Pro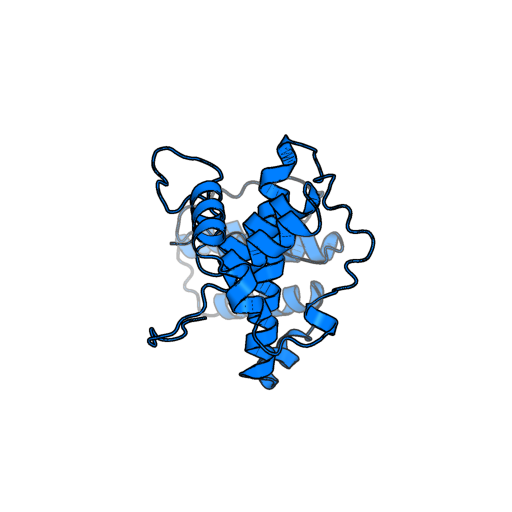tein AF-A0A962MIV2-F1 (afdb_monomer_lite)

pLDDT: mean 84.87, std 13.78, range [33.22, 98.44]

Structure (mmCIF, N/CA/C/O backbone):
data_AF-A0A962MIV2-F1
#
_entry.id   AF-A0A962MIV2-F1
#
loop_
_atom_site.group_PDB
_atom_site.id
_atom_site.type_symbol
_atom_site.label_atom_id
_atom_site.label_alt_id
_atom_site.label_comp_id
_atom_site.label_asym_id
_atom_site.label_entity_id
_atom_site.label_seq_id
_atom_site.pdbx_PDB_ins_code
_atom_site.Cartn_x
_atom_site.Cartn_y
_atom_site.Cartn_z
_atom_site.occupancy
_atom_site.B_iso_or_equiv
_atom_site.auth_seq_id
_atom_site.auth_comp_id
_atom_site.auth_asym_id
_atom_site.auth_atom_id
_atom_site.pdbx_PDB_model_num
ATOM 1 N N . ALA A 1 1 ? 15.258 -11.565 -0.868 1.00 34.31 1 ALA A N 1
ATOM 2 C CA . ALA A 1 1 ? 15.897 -10.399 -1.520 1.00 34.31 1 ALA A CA 1
ATOM 3 C C . ALA A 1 1 ? 17.161 -9.875 -0.799 1.00 34.31 1 ALA A C 1
ATOM 5 O O . ALA A 1 1 ? 17.414 -8.679 -0.788 1.00 34.31 1 ALA A O 1
ATOM 6 N N . HIS A 1 2 ? 18.020 -10.752 -0.266 1.00 33.22 2 HIS A N 1
ATOM 7 C CA . HIS A 1 2 ? 19.421 -10.425 0.029 1.00 33.22 2 HIS A CA 1
ATOM 8 C C . HIS A 1 2 ? 20.257 -11.569 -0.531 1.00 33.22 2 HIS A C 1
ATOM 10 O O . HIS A 1 2 ? 20.406 -12.602 0.108 1.00 33.22 2 HIS A O 1
ATOM 16 N N . ILE A 1 3 ? 20.707 -11.419 -1.776 1.00 37.34 3 ILE A N 1
ATOM 17 C CA . ILE A 1 3 ? 21.687 -12.334 -2.356 1.00 37.34 3 ILE A CA 1
ATOM 18 C C . ILE A 1 3 ? 23.055 -11.715 -2.096 1.00 37.34 3 ILE A C 1
ATOM 20 O O . ILE A 1 3 ? 23.334 -10.581 -2.499 1.00 37.34 3 ILE A O 1
ATOM 24 N N . GLU A 1 4 ? 23.836 -12.467 -1.331 1.00 39.81 4 GLU A N 1
ATOM 25 C CA . GLU A 1 4 ? 25.188 -12.182 -0.884 1.00 39.81 4 GLU A CA 1
ATOM 26 C C . GLU A 1 4 ? 26.109 -11.785 -2.044 1.00 39.81 4 GLU A C 1
ATOM 28 O O . GLU A 1 4 ? 25.969 -12.214 -3.190 1.00 39.81 4 GLU A O 1
ATOM 33 N N . GLN A 1 5 ? 27.048 -10.902 -1.716 1.00 39.38 5 GLN A N 1
ATOM 34 C CA . GLN A 1 5 ? 27.976 -10.235 -2.621 1.00 39.38 5 GLN A CA 1
ATOM 35 C C . GLN A 1 5 ? 29.038 -11.214 -3.156 1.00 39.38 5 GLN A C 1
ATOM 37 O O . GLN A 1 5 ? 30.184 -11.205 -2.718 1.00 39.38 5 GLN A O 1
ATOM 42 N N . GLY A 1 6 ? 28.659 -12.071 -4.105 1.00 36.03 6 GLY A N 1
ATOM 43 C CA . GLY A 1 6 ? 29.590 -12.908 -4.864 1.00 36.03 6 GLY A CA 1
ATOM 44 C C . GLY A 1 6 ? 30.233 -12.158 -6.037 1.00 36.03 6 GLY A C 1
ATOM 45 O O . GLY A 1 6 ? 29.579 -11.365 -6.720 1.00 36.03 6 GLY A O 1
ATOM 46 N N . ALA A 1 7 ? 31.516 -12.421 -6.297 1.00 36.03 7 ALA A N 1
ATOM 47 C CA . ALA A 1 7 ? 32.217 -11.936 -7.486 1.00 36.03 7 ALA A CA 1
ATOM 48 C C . ALA A 1 7 ? 31.595 -12.544 -8.759 1.00 36.03 7 ALA A C 1
ATOM 50 O O . ALA A 1 7 ? 31.482 -13.763 -8.867 1.00 36.03 7 ALA A O 1
ATOM 51 N N . GLY A 1 8 ? 31.185 -11.692 -9.707 1.00 50.94 8 GLY A N 1
ATOM 52 C CA . GLY A 1 8 ? 30.477 -12.094 -10.936 1.00 50.94 8 GLY A CA 1
ATOM 53 C C . GLY A 1 8 ? 28.997 -11.689 -10.999 1.00 50.94 8 GLY A C 1
ATOM 54 O O . GLY A 1 8 ? 28.223 -12.298 -11.734 1.00 50.94 8 GLY A O 1
ATOM 55 N N . ARG A 1 9 ? 28.568 -10.683 -10.223 1.00 56.88 9 ARG A N 1
ATOM 56 C CA . ARG A 1 9 ? 27.185 -10.186 -10.255 1.00 56.88 9 ARG A CA 1
ATOM 57 C C . ARG A 1 9 ? 26.869 -9.535 -11.605 1.00 56.88 9 ARG A C 1
ATOM 59 O O . ARG A 1 9 ? 27.244 -8.392 -11.843 1.00 56.88 9 ARG A O 1
ATOM 66 N N . VAL A 1 10 ? 26.102 -10.234 -12.437 1.00 60.88 10 VAL A N 1
ATOM 67 C CA . VAL A 1 10 ? 25.498 -9.659 -13.646 1.00 60.88 10 VAL A CA 1
ATOM 68 C C . VAL A 1 10 ? 24.552 -8.527 -13.239 1.00 60.88 10 VAL A C 1
ATOM 70 O O . VAL A 1 10 ? 23.647 -8.714 -12.411 1.00 60.88 10 VAL A O 1
ATOM 73 N N . VAL A 1 11 ? 24.748 -7.345 -13.828 1.00 74.56 11 VAL A N 1
ATOM 74 C CA . VAL A 1 11 ? 23.929 -6.143 -13.600 1.00 74.56 11 VAL A CA 1
ATOM 75 C C . VAL A 1 11 ? 22.605 -6.261 -14.374 1.00 74.56 11 VAL A C 1
ATOM 77 O O . VAL A 1 11 ? 22.312 -5.539 -15.324 1.00 74.56 11 VAL A O 1
ATOM 80 N N . HIS A 1 12 ? 21.785 -7.233 -13.973 1.00 79.31 12 HIS A N 1
ATOM 81 C CA . HIS A 1 12 ? 20.574 -7.642 -14.688 1.00 79.31 12 HIS A CA 1
ATOM 82 C C . HIS A 1 12 ? 19.466 -6.579 -14.683 1.00 79.31 12 HIS A C 1
ATOM 84 O O . HIS A 1 12 ? 18.731 -6.461 -15.661 1.00 79.31 12 HIS A O 1
ATOM 90 N N . SER A 1 13 ? 19.350 -5.775 -13.619 1.00 87.75 13 SER A N 1
ATOM 91 C CA . SER A 1 13 ? 18.356 -4.696 -13.549 1.00 87.75 13 SER A CA 1
ATOM 92 C C . SER A 1 13 ? 18.612 -3.614 -14.602 1.00 87.75 13 SER A C 1
ATOM 94 O O . SER A 1 13 ? 17.678 -3.114 -15.224 1.00 87.75 13 SER A O 1
ATOM 96 N N . GLU A 1 14 ? 19.876 -3.270 -14.849 1.00 88.88 14 GLU A N 1
ATOM 97 C CA . GLU A 1 14 ? 20.241 -2.247 -15.833 1.00 88.88 14 GLU A CA 1
ATOM 98 C C . GLU A 1 14 ? 20.171 -2.808 -17.259 1.00 88.88 14 GLU A C 1
ATOM 100 O O . GLU A 1 14 ? 19.615 -2.153 -18.143 1.00 88.88 14 GLU A O 1
ATOM 105 N N . ALA A 1 15 ? 20.605 -4.058 -17.466 1.00 89.50 15 ALA A N 1
ATOM 106 C CA . ALA A 1 15 ? 20.411 -4.779 -18.725 1.00 89.50 15 ALA A CA 1
ATOM 107 C C . ALA A 1 15 ? 18.925 -4.849 -19.128 1.00 89.50 15 ALA A C 1
ATOM 109 O O . ALA A 1 15 ? 18.562 -4.487 -20.250 1.00 89.50 15 ALA A O 1
ATOM 110 N N . GLY A 1 16 ? 18.047 -5.245 -18.199 1.00 88.56 16 GLY A N 1
ATOM 111 C CA . GLY A 1 16 ? 16.602 -5.321 -18.423 1.00 88.56 16 GLY A CA 1
ATOM 112 C C . GLY A 1 16 ? 15.963 -3.956 -18.700 1.00 88.56 16 GLY A C 1
ATOM 113 O O . GLY A 1 16 ? 15.113 -3.834 -19.582 1.00 88.56 16 GLY A O 1
ATOM 114 N N . ALA A 1 17 ? 16.415 -2.902 -18.017 1.00 91.00 17 ALA A N 1
ATOM 115 C CA . ALA A 1 17 ? 15.946 -1.540 -18.263 1.00 91.00 17 ALA A CA 1
ATOM 116 C C . ALA A 1 17 ? 16.329 -1.035 -19.670 1.00 91.00 17 ALA A C 1
ATOM 118 O O . ALA A 1 17 ? 15.504 -0.438 -20.367 1.00 91.00 17 ALA A O 1
ATOM 119 N N . VAL A 1 18 ? 17.555 -1.319 -20.129 1.00 91.56 18 VAL A N 1
ATOM 120 C CA . VAL A 1 18 ? 17.986 -1.013 -21.505 1.00 91.56 18 VAL A CA 1
ATOM 121 C C . VAL A 1 18 ? 17.181 -1.825 -22.523 1.00 91.56 18 VAL A C 1
ATOM 123 O O . VAL A 1 18 ? 16.752 -1.266 -23.537 1.00 91.56 18 VAL A O 1
ATOM 126 N N . HIS A 1 19 ? 16.931 -3.110 -22.248 1.00 88.81 19 HIS A N 1
ATOM 127 C CA . HIS A 1 19 ? 16.109 -3.969 -23.102 1.00 88.81 19 HIS A CA 1
ATOM 128 C C . HIS A 1 19 ? 14.699 -3.397 -23.299 1.00 88.81 19 HIS A C 1
ATOM 130 O O . HIS A 1 19 ? 14.248 -3.254 -24.436 1.00 88.81 19 HIS A O 1
ATOM 136 N N . ALA A 1 20 ? 14.041 -2.980 -22.214 1.00 88.25 20 ALA A N 1
ATOM 137 C CA . ALA A 1 20 ? 12.693 -2.423 -22.259 1.00 88.25 20 ALA A CA 1
ATOM 138 C C . ALA A 1 20 ? 12.602 -1.161 -23.136 1.00 88.25 20 ALA A C 1
ATOM 140 O O . ALA A 1 20 ? 11.689 -1.031 -23.953 1.00 88.25 20 ALA A O 1
ATOM 141 N N . ILE A 1 21 ? 13.575 -0.250 -23.026 1.00 89.00 21 ILE A N 1
ATOM 142 C CA . ILE A 1 21 ? 13.638 0.966 -23.857 1.00 89.00 21 ILE A CA 1
ATOM 143 C C . ILE A 1 21 ? 13.844 0.629 -25.336 1.00 89.00 21 ILE A C 1
ATOM 145 O O . ILE A 1 21 ? 13.260 1.285 -26.202 1.00 89.00 21 ILE A O 1
ATOM 149 N N . ASN A 1 22 ? 14.682 -0.367 -25.633 1.00 88.19 22 ASN A N 1
ATOM 150 C CA . ASN A 1 22 ? 14.938 -0.801 -27.005 1.00 88.19 22 ASN A CA 1
ATOM 151 C C . ASN A 1 22 ? 13.706 -1.481 -27.628 1.00 88.19 22 ASN A C 1
ATOM 153 O O . ASN A 1 22 ? 13.490 -1.343 -28.829 1.00 88.19 22 ASN A O 1
ATOM 157 N N . TRP A 1 23 ? 12.888 -2.162 -26.820 1.00 83.62 23 TRP A N 1
ATOM 158 C CA . TRP A 1 23 ? 11.622 -2.760 -27.248 1.00 83.62 23 TRP A CA 1
ATOM 159 C C . TRP A 1 23 ? 10.568 -1.706 -27.614 1.00 83.62 23 TRP A C 1
ATOM 161 O O . TRP A 1 23 ? 9.949 -1.785 -28.675 1.00 83.62 23 TRP A O 1
ATOM 171 N N . ASN A 1 24 ? 10.371 -0.688 -26.770 1.00 80.94 24 ASN A N 1
ATOM 172 C CA . ASN A 1 24 ? 9.417 0.386 -27.040 1.00 80.94 24 ASN A CA 1
ATOM 173 C C . ASN A 1 24 ? 9.877 1.696 -26.398 1.00 80.94 24 ASN A C 1
ATOM 175 O O . ASN A 1 24 ? 9.886 1.816 -25.179 1.00 80.94 24 ASN A O 1
ATOM 179 N N . ARG A 1 25 ? 10.190 2.726 -27.192 1.00 73.56 25 ARG A N 1
ATOM 180 C CA . ARG A 1 25 ? 10.688 3.999 -26.637 1.00 73.56 25 ARG A CA 1
ATOM 181 C C . ARG A 1 25 ? 9.741 4.670 -25.635 1.00 73.56 25 ARG A C 1
ATOM 183 O O . ARG A 1 25 ? 10.234 5.320 -24.724 1.00 73.56 25 ARG A O 1
ATOM 190 N N . GLY A 1 26 ? 8.422 4.550 -25.804 1.00 78.56 26 GLY A N 1
ATOM 191 C CA . GLY A 1 26 ? 7.443 5.158 -24.899 1.00 78.56 26 GLY A CA 1
ATOM 192 C C . GLY A 1 26 ? 7.231 4.310 -23.649 1.00 78.56 26 GLY A C 1
ATOM 193 O O . GLY A 1 26 ? 7.662 4.669 -22.559 1.00 78.56 26 GLY A O 1
ATOM 194 N N . ALA A 1 27 ? 6.604 3.145 -23.821 1.00 80.88 27 ALA A N 1
ATOM 195 C CA . ALA A 1 27 ? 6.295 2.234 -22.717 1.00 80.88 27 ALA A CA 1
ATOM 196 C C . ALA A 1 27 ? 7.555 1.720 -21.997 1.00 80.88 27 ALA A C 1
ATOM 198 O O . ALA A 1 27 ? 7.557 1.536 -20.781 1.00 80.88 27 ALA A O 1
ATOM 199 N N . GLY A 1 28 ? 8.647 1.532 -22.738 1.00 86.56 28 GLY A N 1
ATOM 200 C CA . GLY A 1 28 ? 9.916 1.038 -22.223 1.00 86.56 28 GLY A CA 1
ATOM 201 C C . GLY A 1 28 ? 10.602 1.984 -21.248 1.00 86.56 28 GLY A C 1
ATOM 202 O O . GLY A 1 28 ? 11.318 1.507 -20.378 1.00 86.56 28 GLY A O 1
ATOM 203 N N . GLN A 1 29 ? 10.358 3.298 -21.321 1.00 87.19 29 GLN A N 1
ATOM 204 C CA . GLN A 1 29 ? 10.860 4.226 -20.301 1.00 87.19 29 GLN A CA 1
ATOM 205 C C . GLN A 1 29 ? 10.195 3.983 -18.944 1.00 87.19 29 GLN A C 1
ATOM 207 O O . GLN A 1 29 ? 10.883 3.938 -17.927 1.00 87.19 29 GLN A O 1
ATOM 212 N N . PHE A 1 30 ? 8.878 3.764 -18.916 1.00 87.25 30 PHE A N 1
ATOM 213 C CA . PHE A 1 30 ? 8.165 3.441 -17.678 1.00 87.25 30 PHE A CA 1
ATOM 214 C C . PHE A 1 30 ? 8.613 2.095 -17.107 1.00 87.25 30 PHE A C 1
ATOM 216 O O . PHE A 1 30 ? 8.883 1.988 -15.913 1.00 87.25 30 PHE A O 1
ATOM 223 N N . LEU A 1 31 ? 8.775 1.089 -17.969 1.00 88.31 31 LEU A N 1
ATOM 224 C CA . LEU A 1 31 ? 9.326 -0.206 -17.571 1.00 88.31 31 LEU A CA 1
ATOM 225 C C . LEU A 1 31 ? 10.765 -0.082 -17.055 1.00 88.31 31 LEU A C 1
ATOM 227 O O . LEU A 1 31 ? 11.105 -0.720 -16.066 1.00 88.31 31 LEU A O 1
ATOM 231 N N . ALA A 1 32 ? 11.596 0.773 -17.654 1.00 90.94 32 ALA A N 1
ATOM 232 C CA . ALA A 1 32 ? 12.967 0.989 -17.203 1.00 90.94 32 ALA A CA 1
ATOM 233 C C . ALA A 1 32 ? 13.040 1.530 -15.769 1.00 90.94 32 ALA A C 1
ATOM 235 O O . ALA A 1 32 ? 13.891 1.073 -15.013 1.00 90.94 32 ALA A O 1
ATOM 236 N N . TYR A 1 33 ? 12.137 2.431 -15.363 1.00 90.56 33 TYR A N 1
ATOM 237 C CA . TYR A 1 33 ? 12.033 2.863 -13.961 1.00 90.56 33 TYR A CA 1
ATOM 238 C C . TYR A 1 33 ? 11.791 1.693 -13.014 1.00 90.56 33 TYR A C 1
ATOM 240 O O . TYR A 1 33 ? 12.470 1.556 -11.996 1.00 90.56 33 TYR A O 1
ATOM 248 N N . ILE A 1 34 ? 10.815 0.859 -13.363 1.00 90.81 34 ILE A N 1
ATOM 249 C CA . ILE A 1 34 ? 10.350 -0.241 -12.524 1.00 90.81 34 ILE A CA 1
ATOM 250 C C . ILE A 1 34 ? 11.436 -1.323 -12.432 1.00 90.81 34 ILE A C 1
ATOM 252 O O . ILE A 1 34 ? 11.808 -1.740 -11.337 1.00 90.81 34 ILE A O 1
ATOM 256 N N . ILE A 1 35 ? 12.016 -1.705 -13.573 1.00 90.44 35 ILE A N 1
ATOM 257 C CA . ILE A 1 35 ? 13.055 -2.734 -13.670 1.00 90.44 35 ILE A CA 1
ATOM 258 C C . ILE A 1 35 ? 14.370 -2.254 -13.047 1.00 90.44 35 ILE A C 1
ATOM 260 O O . ILE A 1 35 ? 14.983 -2.993 -12.286 1.00 90.44 35 ILE A O 1
ATOM 264 N N . ALA A 1 36 ? 14.829 -1.028 -13.306 1.00 90.12 36 ALA A N 1
ATOM 265 C CA . ALA A 1 36 ? 16.075 -0.545 -12.705 1.00 90.12 36 ALA A CA 1
ATOM 266 C C . ALA A 1 36 ? 15.946 -0.346 -11.185 1.00 90.12 36 ALA A C 1
ATOM 268 O O . ALA A 1 36 ? 16.924 -0.516 -10.454 1.00 90.12 36 ALA A O 1
ATOM 269 N N . GLY A 1 37 ? 14.747 0.011 -10.717 1.00 87.50 37 GLY A N 1
ATOM 270 C CA . GLY A 1 37 ? 14.470 0.296 -9.315 1.00 87.50 37 GLY A CA 1
ATOM 271 C C . GLY A 1 37 ? 14.183 -0.922 -8.438 1.00 87.50 37 GLY A C 1
ATOM 272 O O . GLY A 1 37 ? 14.174 -0.768 -7.221 1.00 87.50 37 GLY A O 1
ATOM 273 N N . HIS A 1 38 ? 13.953 -2.119 -8.993 1.00 84.56 38 HIS A N 1
ATOM 274 C CA . HIS A 1 38 ? 13.391 -3.241 -8.219 1.00 84.56 38 HIS A CA 1
ATOM 275 C C . HIS A 1 38 ? 14.197 -3.636 -6.969 1.00 84.56 38 HIS A C 1
ATOM 277 O O . HIS A 1 38 ? 13.603 -3.987 -5.957 1.00 84.56 38 HIS A O 1
ATOM 283 N N . HIS A 1 39 ? 15.528 -3.485 -6.987 1.00 79.56 39 HIS A N 1
ATOM 284 C CA . HIS A 1 39 ? 16.386 -3.744 -5.816 1.00 79.56 39 HIS A CA 1
ATOM 285 C C . HIS A 1 39 ? 16.664 -2.520 -4.937 1.00 79.56 39 HIS A C 1
ATOM 287 O O . HIS A 1 39 ? 17.072 -2.675 -3.791 1.00 79.56 39 HIS A O 1
ATOM 293 N N . SER A 1 40 ? 16.540 -1.305 -5.477 1.00 81.50 40 SER A N 1
ATOM 294 C CA . SER A 1 40 ? 17.054 -0.075 -4.844 1.00 81.50 40 SER A CA 1
ATOM 295 C C . SER A 1 40 ? 15.985 0.982 -4.561 1.00 81.50 40 SER A C 1
ATOM 297 O O . SER A 1 40 ? 16.311 2.063 -4.081 1.00 81.50 40 SER A O 1
ATOM 299 N N . GLY A 1 41 ? 14.726 0.699 -4.895 1.00 84.94 41 GLY A N 1
ATOM 300 C CA . GLY A 1 41 ? 13.667 1.700 -4.977 1.00 84.94 41 GLY A CA 1
ATOM 301 C C . GLY A 1 41 ? 13.696 2.483 -6.294 1.00 84.94 41 GLY A C 1
ATOM 302 O O . GLY A 1 41 ? 14.656 2.412 -7.068 1.00 84.94 41 GLY A O 1
ATOM 303 N N . LEU A 1 42 ? 12.612 3.221 -6.556 1.00 88.19 42 LEU A N 1
ATOM 304 C CA . LEU A 1 42 ? 12.440 4.001 -7.783 1.00 88.19 42 LEU A CA 1
ATOM 305 C C . LEU A 1 42 ? 13.455 5.160 -7.854 1.00 88.19 42 LEU A C 1
ATOM 307 O O . LEU A 1 42 ? 13.404 6.045 -6.997 1.00 88.19 42 LEU A O 1
ATOM 311 N N . PRO A 1 43 ? 14.342 5.191 -8.868 1.00 86.62 43 PRO A N 1
ATOM 312 C CA . PRO A 1 43 ? 15.301 6.277 -9.041 1.00 86.62 43 PRO A CA 1
ATOM 313 C C . PRO A 1 43 ? 14.633 7.543 -9.591 1.00 86.62 43 PRO A C 1
ATOM 315 O O . PRO A 1 43 ? 13.609 7.475 -10.270 1.00 86.62 43 PRO A O 1
ATOM 318 N N . ASP A 1 44 ? 15.258 8.698 -9.373 1.00 87.75 44 ASP A N 1
ATOM 319 C CA . ASP A 1 44 ? 14.953 9.914 -10.133 1.00 87.75 44 ASP A CA 1
ATOM 320 C C . ASP A 1 44 ? 15.517 9.820 -11.568 1.00 87.75 44 ASP A C 1
ATOM 322 O O . ASP A 1 44 ? 16.487 9.099 -11.815 1.00 87.75 44 ASP A O 1
ATOM 326 N N . TRP A 1 45 ? 14.931 10.561 -12.524 1.00 87.00 45 TRP A N 1
ATOM 327 C CA . TRP A 1 45 ? 15.435 10.585 -13.912 1.00 87.00 45 TRP A CA 1
ATOM 328 C C . TRP A 1 45 ? 16.829 11.213 -13.996 1.00 87.00 45 TRP A C 1
ATOM 330 O O . TRP A 1 45 ? 17.783 10.558 -14.400 1.00 87.00 45 TRP A O 1
ATOM 340 N N . ASP A 1 46 ? 16.903 12.478 -13.579 1.00 78.44 46 ASP A N 1
ATOM 341 C CA . ASP A 1 46 ? 18.064 13.358 -13.580 1.00 78.44 46 ASP A CA 1
ATOM 342 C C . ASP A 1 46 ? 17.907 14.286 -12.370 1.00 78.44 46 ASP A C 1
ATOM 344 O O . ASP A 1 46 ? 17.093 15.210 -12.382 1.00 78.44 46 ASP A O 1
ATOM 348 N N . LYS A 1 47 ? 18.655 14.040 -11.295 1.00 62.59 47 LYS A N 1
ATOM 349 C CA . LYS A 1 47 ? 18.850 15.032 -10.232 1.00 62.59 47 LYS A CA 1
ATOM 350 C C . LYS A 1 47 ? 20.336 15.282 -10.070 1.00 62.59 47 LYS A C 1
ATOM 352 O O . LYS A 1 47 ? 21.113 14.331 -10.034 1.00 62.59 47 LYS A O 1
ATOM 357 N N . ALA A 1 48 ? 20.708 16.550 -9.901 1.00 56.41 48 ALA A N 1
ATOM 358 C CA . ALA A 1 48 ? 22.087 16.958 -9.631 1.00 56.41 48 ALA A CA 1
ATOM 359 C C . ALA A 1 48 ? 22.685 16.234 -8.405 1.00 56.41 48 ALA A C 1
ATOM 361 O O . ALA A 1 48 ? 23.873 15.937 -8.388 1.00 56.41 48 ALA A O 1
ATOM 362 N N . GLU A 1 49 ? 21.848 15.893 -7.420 1.00 60.28 49 GLU A N 1
ATOM 363 C CA . GLU A 1 49 ? 22.229 15.173 -6.196 1.00 60.28 49 GLU A CA 1
ATOM 364 C C . GLU A 1 49 ? 22.281 13.645 -6.366 1.00 60.28 49 GLU A C 1
ATOM 366 O O . GLU A 1 49 ? 22.959 12.969 -5.598 1.00 60.28 49 GLU A O 1
ATOM 371 N N . ALA A 1 50 ? 21.588 13.084 -7.367 1.00 59.31 50 ALA A N 1
ATOM 372 C CA . ALA A 1 50 ? 21.573 11.640 -7.607 1.00 59.31 50 ALA A CA 1
ATOM 373 C C . ALA A 1 50 ? 22.869 11.152 -8.279 1.00 59.31 50 ALA A C 1
ATOM 375 O O . ALA A 1 50 ? 23.231 9.985 -8.125 1.00 59.31 50 ALA A O 1
ATOM 376 N N . GLY A 1 51 ? 23.582 12.020 -9.008 1.00 68.25 51 GLY A N 1
ATOM 377 C CA . GLY A 1 51 ? 24.839 11.671 -9.676 1.00 68.25 51 GLY A CA 1
ATOM 378 C C . GLY A 1 51 ? 24.719 10.382 -10.500 1.00 68.25 51 GLY A C 1
ATOM 379 O O . GLY A 1 51 ? 23.800 10.231 -11.300 1.00 68.25 51 GLY A O 1
ATOM 380 N N . GLU A 1 52 ? 25.609 9.417 -10.257 1.00 72.12 52 GLU A N 1
ATOM 381 C CA . GLU A 1 52 ? 25.624 8.114 -10.948 1.00 72.12 52 GLU A CA 1
ATOM 382 C C . GLU A 1 52 ? 24.461 7.169 -10.581 1.00 72.12 52 GLU A C 1
ATOM 384 O O . GLU A 1 52 ? 24.302 6.116 -11.202 1.00 72.12 52 GLU A O 1
ATOM 389 N N . SER A 1 53 ? 23.643 7.514 -9.579 1.00 77.69 53 SER A N 1
ATOM 390 C CA . SER A 1 53 ? 22.488 6.709 -9.153 1.00 77.69 53 SER A CA 1
ATOM 391 C C . SER A 1 53 ? 21.183 7.057 -9.880 1.00 77.69 53 SER A C 1
ATOM 393 O O . SER A 1 53 ? 20.195 6.331 -9.734 1.00 77.69 53 SER A O 1
ATOM 395 N N . SER A 1 54 ? 21.170 8.125 -10.690 1.00 88.38 54 SER A N 1
ATOM 396 C CA . SER A 1 54 ? 20.010 8.486 -11.511 1.00 88.38 54 SER A CA 1
ATOM 397 C C . SER A 1 54 ? 19.717 7.421 -12.571 1.00 88.38 54 SER A C 1
ATOM 399 O O . SER A 1 54 ? 20.608 6.691 -13.018 1.00 88.38 54 SER A O 1
ATOM 401 N N . LEU A 1 55 ? 18.461 7.327 -13.014 1.00 89.38 55 LEU A N 1
ATOM 402 C CA . LEU A 1 55 ? 18.097 6.364 -14.053 1.00 89.38 55 LEU A CA 1
ATOM 403 C C . LEU A 1 55 ? 18.845 6.641 -15.362 1.00 89.38 55 LEU A C 1
ATOM 405 O O . LEU A 1 55 ? 19.333 5.706 -15.996 1.00 89.38 55 LEU A O 1
ATOM 409 N N . SER A 1 56 ? 18.972 7.911 -15.752 1.00 90.31 56 SER A N 1
ATOM 410 C CA . SER A 1 56 ? 19.691 8.318 -16.963 1.00 90.31 56 SER A CA 1
ATOM 411 C C . SER A 1 56 ? 21.162 7.877 -16.942 1.00 90.31 56 SER A C 1
ATOM 413 O O . SER A 1 56 ? 21.646 7.312 -17.925 1.00 90.31 56 SER A O 1
ATOM 415 N N . ALA A 1 57 ? 21.853 8.061 -15.811 1.00 89.12 57 ALA A N 1
ATOM 416 C CA . ALA A 1 57 ? 23.253 7.702 -15.634 1.00 89.12 57 ALA A CA 1
ATOM 417 C C . ALA A 1 57 ? 23.440 6.182 -15.644 1.00 89.12 57 ALA A C 1
ATOM 419 O O . ALA A 1 57 ? 24.318 5.678 -16.347 1.00 89.12 57 ALA A O 1
ATOM 420 N N . ARG A 1 58 ? 22.564 5.440 -14.951 1.00 89.69 58 ARG A N 1
ATOM 421 C CA . ARG A 1 58 ? 22.557 3.966 -14.964 1.00 89.69 58 ARG A CA 1
ATOM 422 C C . ARG A 1 58 ? 22.351 3.418 -16.374 1.00 89.69 58 ARG A C 1
ATOM 424 O O . ARG A 1 58 ? 23.095 2.546 -16.808 1.00 89.69 58 ARG A O 1
ATOM 431 N N . LEU A 1 59 ? 21.403 3.972 -17.133 1.00 91.12 59 LEU A N 1
ATOM 432 C CA . LEU A 1 59 ? 21.158 3.572 -18.523 1.00 91.12 59 LEU A CA 1
ATOM 433 C C . LEU A 1 59 ? 22.339 3.901 -19.445 1.00 91.12 59 LEU A C 1
ATOM 435 O O . LEU A 1 59 ? 22.681 3.099 -20.316 1.00 91.12 59 LEU A O 1
ATOM 439 N N . ALA A 1 60 ? 22.963 5.069 -19.276 1.00 91.12 60 ALA A N 1
ATOM 440 C CA . ALA A 1 60 ? 24.141 5.458 -20.046 1.00 91.12 60 ALA A CA 1
ATOM 441 C C . ALA A 1 60 ? 25.332 4.532 -19.755 1.00 91.12 60 ALA A C 1
ATOM 443 O O . ALA A 1 60 ? 25.982 4.058 -20.691 1.00 91.12 60 ALA A O 1
ATOM 444 N N . ARG A 1 61 ? 25.572 4.216 -18.475 1.00 90.31 61 ARG A N 1
ATOM 445 C CA . ARG A 1 61 ? 26.585 3.248 -18.044 1.00 90.31 61 ARG A CA 1
ATOM 446 C C . ARG A 1 61 ? 26.318 1.868 -18.630 1.00 90.31 61 ARG A C 1
ATOM 448 O O . ARG A 1 61 ? 27.199 1.324 -19.285 1.00 90.31 61 ARG A O 1
ATOM 455 N N . ALA A 1 62 ? 25.103 1.347 -18.488 1.00 90.38 62 ALA A N 1
ATOM 456 C CA . ALA A 1 62 ? 24.743 0.020 -18.979 1.00 90.38 62 ALA A CA 1
ATOM 457 C C . ALA A 1 62 ? 24.918 -0.133 -20.494 1.00 90.38 62 ALA A C 1
ATOM 459 O O . ALA A 1 62 ? 25.343 -1.183 -20.971 1.00 90.38 62 ALA A O 1
ATOM 460 N N . ARG A 1 63 ? 24.650 0.932 -21.263 1.00 92.19 63 ARG A N 1
ATOM 461 C CA . ARG A 1 63 ? 24.941 0.975 -22.706 1.00 92.19 63 ARG A CA 1
ATOM 462 C C . ARG A 1 63 ? 26.442 0.995 -22.991 1.00 92.19 63 ARG A C 1
ATOM 464 O O . ARG A 1 63 ? 26.893 0.287 -23.884 1.00 92.19 63 ARG A O 1
ATOM 471 N N . LYS A 1 64 ? 27.213 1.800 -22.254 1.00 92.62 64 LYS A N 1
ATOM 472 C CA . LYS A 1 64 ? 28.673 1.898 -22.410 1.00 92.62 64 LYS A CA 1
ATOM 473 C C . LYS A 1 64 ? 29.371 0.575 -22.080 1.00 92.62 64 LYS A C 1
ATOM 475 O O . LYS A 1 64 ? 30.297 0.184 -22.780 1.00 92.62 64 LYS A O 1
ATOM 480 N N . GLU A 1 65 ? 28.918 -0.090 -21.026 1.00 91.50 65 GLU A N 1
ATOM 481 C CA . GLU A 1 65 ? 29.465 -1.352 -20.521 1.00 91.50 65 GLU A CA 1
ATOM 482 C C . GLU A 1 65 ? 28.829 -2.588 -21.169 1.00 91.50 65 GLU A C 1
ATOM 484 O O . GLU A 1 65 ? 29.263 -3.700 -20.896 1.00 91.50 65 GLU A O 1
ATOM 489 N N . ARG A 1 66 ? 27.851 -2.405 -22.069 1.00 90.81 66 ARG A N 1
ATOM 490 C CA . ARG A 1 66 ? 27.218 -3.479 -22.853 1.00 90.81 66 ARG A CA 1
ATOM 491 C C . ARG A 1 66 ? 26.555 -4.563 -21.993 1.00 90.81 66 ARG A C 1
ATOM 493 O O . ARG A 1 66 ? 26.566 -5.742 -22.343 1.00 90.81 66 ARG A O 1
ATOM 500 N N . HIS A 1 67 ? 25.933 -4.158 -20.880 1.00 89.50 67 HIS A N 1
ATOM 501 C CA . HIS A 1 67 ? 25.260 -5.079 -19.947 1.00 89.50 67 HIS A CA 1
ATOM 502 C C . HIS A 1 67 ? 24.140 -5.883 -20.617 1.00 89.50 67 HIS A C 1
ATOM 504 O O . HIS A 1 67 ? 23.881 -7.021 -20.235 1.00 89.50 67 HIS A O 1
ATOM 510 N N . LEU A 1 68 ? 23.446 -5.296 -21.602 1.00 88.31 68 LEU A N 1
ATOM 511 C CA . LEU A 1 68 ? 22.394 -6.002 -22.334 1.00 88.31 68 LEU A CA 1
ATOM 512 C C . LEU A 1 68 ? 22.980 -7.133 -23.182 1.00 88.31 68 LEU A C 1
ATOM 514 O O . LEU A 1 68 ? 22.437 -8.231 -23.184 1.00 88.31 68 LEU A O 1
ATOM 518 N N . GLU A 1 69 ? 24.068 -6.877 -23.899 1.00 89.25 69 GLU A N 1
ATOM 519 C CA . GLU A 1 69 ? 24.731 -7.898 -24.704 1.00 89.25 69 GLU A CA 1
ATOM 520 C C . GLU A 1 69 ? 25.279 -9.029 -23.835 1.00 89.25 69 GLU A C 1
ATOM 522 O O . GLU A 1 69 ? 25.003 -10.187 -24.128 1.00 89.25 69 GLU A O 1
ATOM 527 N N . GLU A 1 70 ? 25.937 -8.700 -22.720 1.00 86.12 70 GLU A N 1
ATOM 528 C CA . GLU A 1 70 ? 26.399 -9.696 -21.745 1.00 86.12 70 GLU A CA 1
ATOM 529 C C . GLU A 1 70 ? 25.241 -10.572 -21.232 1.00 86.12 70 GLU A C 1
ATOM 531 O O . GLU A 1 70 ? 25.360 -11.795 -21.157 1.00 86.12 70 GLU A O 1
ATOM 536 N N . ALA A 1 71 ? 24.088 -9.967 -20.927 1.00 84.31 71 ALA A N 1
ATOM 537 C CA . ALA A 1 71 ? 22.906 -10.713 -20.508 1.00 84.31 71 ALA A CA 1
ATOM 538 C C . ALA A 1 71 ? 22.340 -11.596 -21.636 1.00 84.31 71 ALA A C 1
ATOM 540 O O . ALA A 1 71 ? 21.945 -12.732 -21.383 1.00 84.31 71 ALA A O 1
ATOM 541 N N . LEU A 1 72 ? 22.295 -11.101 -22.877 1.00 83.25 72 LEU A N 1
ATOM 542 C CA . LEU A 1 72 ? 21.757 -11.835 -24.029 1.00 83.25 72 LEU A CA 1
ATOM 543 C C . LEU A 1 72 ? 22.636 -13.011 -24.474 1.00 83.25 72 LEU A C 1
ATOM 545 O O . LEU A 1 72 ? 22.095 -13.962 -25.052 1.00 83.25 72 LEU A O 1
ATOM 549 N N . ASP A 1 73 ? 23.938 -12.960 -24.183 1.00 83.19 73 ASP A N 1
ATOM 550 C CA . ASP A 1 73 ? 24.881 -14.066 -24.387 1.00 83.19 73 ASP A CA 1
ATOM 551 C C . ASP A 1 73 ? 24.604 -15.247 -23.437 1.00 83.19 73 ASP A C 1
ATOM 553 O O . ASP A 1 73 ? 24.989 -16.389 -23.715 1.00 83.19 73 ASP A O 1
ATOM 557 N N . ALA A 1 74 ? 23.870 -15.020 -22.342 1.00 77.88 74 ALA A N 1
ATOM 558 C CA . ALA A 1 74 ? 23.375 -16.099 -21.502 1.00 77.88 74 ALA A CA 1
ATOM 559 C C . ALA A 1 74 ? 22.282 -16.921 -22.215 1.00 77.88 74 ALA A C 1
ATOM 561 O O . ALA A 1 74 ? 21.539 -16.453 -23.085 1.00 77.88 74 ALA A O 1
ATOM 562 N N . LYS A 1 75 ? 22.126 -18.185 -21.801 1.00 77.12 75 LYS A N 1
ATOM 563 C CA . LYS A 1 75 ? 21.039 -19.061 -22.268 1.00 77.12 75 LYS A CA 1
ATOM 564 C C . LYS A 1 75 ? 19.702 -18.632 -21.652 1.00 77.12 75 LYS A C 1
ATOM 566 O O . LYS A 1 75 ? 19.216 -19.263 -20.719 1.00 77.12 75 LYS A O 1
ATOM 571 N N . ILE A 1 76 ? 19.120 -17.552 -22.168 1.00 74.62 76 ILE A N 1
ATOM 572 C CA . ILE A 1 76 ? 17.795 -17.076 -21.759 1.00 74.62 76 ILE A CA 1
ATOM 573 C C . ILE A 1 76 ? 16.711 -17.884 -22.506 1.00 74.62 76 ILE A C 1
ATOM 575 O O . ILE A 1 76 ? 16.788 -17.972 -23.739 1.00 74.62 76 ILE A O 1
ATOM 579 N N . PRO A 1 77 ? 15.704 -18.438 -21.800 1.00 78.31 77 PRO A N 1
ATOM 580 C CA . PRO A 1 77 ? 14.514 -19.044 -22.402 1.00 78.31 77 PRO A CA 1
ATOM 581 C C . PRO A 1 77 ? 13.831 -18.127 -23.427 1.00 78.31 77 PRO A C 1
ATOM 583 O O . PRO A 1 77 ? 13.794 -16.904 -23.262 1.00 78.31 77 PRO A O 1
ATOM 586 N N . VAL A 1 78 ? 13.291 -18.701 -24.504 1.00 73.56 78 VAL A N 1
ATOM 587 C CA . VAL A 1 78 ? 12.707 -17.927 -25.617 1.00 73.56 78 VAL A CA 1
ATOM 588 C C . VAL A 1 78 ? 11.493 -17.109 -25.168 1.00 73.56 78 VAL A C 1
ATOM 590 O O . VAL A 1 78 ? 11.291 -15.991 -25.639 1.00 73.56 78 VAL A O 1
ATOM 593 N N . GLU A 1 79 ? 10.763 -17.621 -24.183 1.00 70.81 79 GLU A N 1
ATOM 594 C CA . GLU A 1 79 ? 9.588 -17.011 -23.567 1.00 70.81 79 GLU A CA 1
ATOM 595 C C . GLU A 1 79 ? 9.928 -15.684 -22.871 1.00 70.81 79 GLU A C 1
ATOM 597 O O . GLU A 1 79 ? 9.107 -14.773 -22.830 1.00 70.81 79 GLU A O 1
ATOM 602 N N . ILE A 1 80 ? 11.161 -15.545 -22.369 1.00 69.06 80 ILE A N 1
ATOM 603 C CA . ILE A 1 80 ? 11.653 -14.320 -21.723 1.00 69.06 80 ILE A CA 1
ATOM 604 C C . 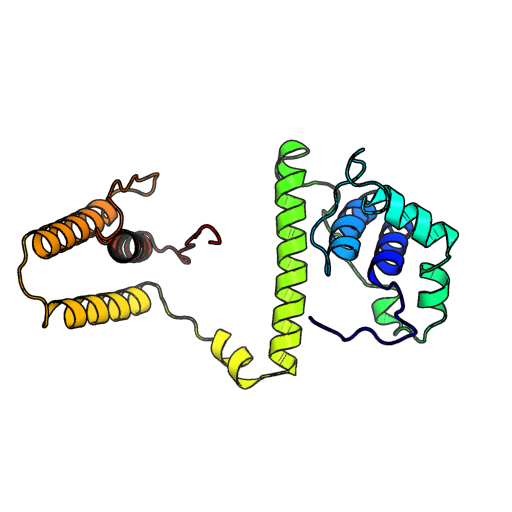ILE A 1 80 ? 12.196 -13.328 -22.766 1.00 69.06 80 ILE A C 1
ATOM 606 O O . ILE A 1 80 ? 12.114 -12.117 -22.568 1.00 69.06 80 ILE A O 1
ATOM 610 N N . LYS A 1 81 ? 12.744 -13.814 -23.890 1.00 66.44 81 LYS A N 1
ATOM 611 C CA . LYS A 1 81 ? 13.315 -12.960 -24.954 1.00 66.44 81 LYS A CA 1
ATOM 612 C C . LYS A 1 81 ? 12.260 -12.230 -25.783 1.00 66.44 81 LYS A C 1
ATOM 614 O O . LYS A 1 81 ? 12.555 -11.179 -26.346 1.00 66.44 81 LYS A O 1
ATOM 619 N N . ALA A 1 82 ? 11.064 -12.797 -25.892 1.00 66.06 82 ALA A N 1
ATOM 620 C CA . ALA A 1 82 ? 9.958 -12.210 -26.635 1.00 66.06 82 ALA A CA 1
ATOM 621 C C . ALA A 1 82 ? 8.657 -12.355 -25.837 1.00 66.06 82 ALA A C 1
ATOM 623 O O . ALA A 1 82 ? 7.801 -13.158 -26.212 1.00 66.06 82 ALA A O 1
ATOM 624 N N . PRO A 1 83 ? 8.501 -11.608 -24.729 1.00 63.00 83 PRO A N 1
ATOM 625 C CA . PRO A 1 83 ? 7.281 -11.681 -23.948 1.00 63.00 83 PRO A CA 1
ATOM 626 C C . PRO A 1 83 ? 6.130 -11.140 -24.796 1.00 63.00 83 PRO A C 1
ATOM 628 O O . PRO A 1 83 ? 6.225 -10.043 -25.360 1.00 63.00 83 PRO A O 1
ATOM 631 N N . ASP A 1 84 ? 5.035 -11.893 -24.880 1.00 66.19 84 ASP A N 1
ATOM 632 C CA . ASP A 1 84 ? 3.780 -11.342 -25.377 1.00 66.19 84 ASP A CA 1
ATOM 633 C C . ASP A 1 84 ? 3.201 -10.438 -24.290 1.00 66.19 84 ASP A C 1
ATOM 635 O O . ASP A 1 84 ? 2.482 -10.865 -23.389 1.00 66.19 84 ASP A O 1
ATOM 639 N N . PHE A 1 85 ? 3.579 -9.166 -24.343 1.00 62.56 85 PHE A N 1
ATOM 640 C CA . PHE A 1 85 ? 3.053 -8.162 -23.431 1.00 62.56 85 PHE A CA 1
ATOM 641 C C . PHE A 1 85 ? 1.585 -7.813 -23.737 1.00 62.56 85 PHE A C 1
ATOM 643 O O . PHE A 1 85 ? 0.963 -7.088 -22.964 1.00 62.56 85 PHE A O 1
ATOM 650 N N . GLY A 1 86 ? 1.008 -8.297 -24.843 1.00 62.47 86 GLY A N 1
ATOM 651 C CA . GLY A 1 86 ? -0.285 -7.836 -25.332 1.00 62.47 86 GLY A CA 1
ATOM 652 C C . GLY A 1 86 ? -0.309 -6.321 -25.593 1.00 62.47 86 GLY A C 1
ATOM 653 O O . GLY A 1 86 ? 0.721 -5.651 -25.715 1.00 62.47 86 GLY A O 1
ATOM 654 N N . ILE A 1 87 ? -1.511 -5.742 -25.667 1.00 57.34 87 ILE A N 1
ATOM 655 C CA . ILE A 1 87 ? -1.687 -4.283 -25.689 1.00 57.34 87 ILE A CA 1
ATOM 656 C C . ILE A 1 87 ? -1.661 -3.793 -24.243 1.00 57.34 87 ILE A C 1
ATOM 658 O O . ILE A 1 87 ? -2.698 -3.730 -23.584 1.00 57.34 87 ILE A O 1
ATOM 662 N N . LEU A 1 88 ? -0.486 -3.416 -23.739 1.00 63.84 88 LEU A N 1
ATOM 663 C CA . LEU A 1 88 ? -0.432 -2.687 -22.476 1.00 63.84 88 LEU A CA 1
ATOM 664 C C . LEU A 1 88 ? -0.718 -1.204 -22.743 1.00 63.84 88 LEU A C 1
ATOM 666 O O . LEU A 1 88 ? 0.018 -0.571 -23.509 1.00 63.84 88 LEU A O 1
ATOM 670 N N . PRO A 1 89 ? -1.713 -0.585 -22.081 1.00 61.47 89 PRO A N 1
ATOM 671 C CA . PRO A 1 89 ? -1.950 0.854 -22.162 1.00 61.47 89 PRO A CA 1
ATOM 672 C C . PRO A 1 89 ? -0.901 1.640 -21.351 1.00 61.47 89 PRO A C 1
ATOM 674 O O . PRO A 1 89 ? -1.218 2.626 -20.692 1.00 61.47 89 PRO A O 1
ATOM 677 N N . LEU A 1 90 ? 0.373 1.229 -21.406 1.00 67.06 90 LEU A N 1
ATOM 678 C CA . LEU A 1 90 ? 1.479 1.886 -20.708 1.00 67.06 90 LEU A CA 1
ATOM 679 C C . LEU A 1 90 ? 1.759 3.294 -21.251 1.00 67.06 90 LEU A C 1
ATOM 681 O O . LEU A 1 90 ? 2.509 4.047 -20.655 1.00 67.06 90 LEU A O 1
ATOM 685 N N . SER A 1 91 ? 1.185 3.683 -22.385 1.00 64.44 91 SER A N 1
ATOM 686 C CA . SER A 1 91 ? 1.396 5.014 -22.958 1.00 64.44 91 SER A CA 1
ATOM 687 C C . SER A 1 91 ? 0.500 6.101 -22.354 1.00 64.44 91 SER A C 1
ATOM 689 O O . SER A 1 91 ? 0.704 7.276 -22.659 1.00 64.44 91 SER A O 1
ATOM 691 N N . LYS A 1 92 ? -0.493 5.746 -21.522 1.00 73.31 92 LYS A N 1
ATOM 692 C CA . LYS A 1 92 ? -1.461 6.698 -20.953 1.00 73.31 92 LYS A CA 1
ATOM 693 C C . LYS A 1 92 ? -1.682 6.447 -19.455 1.00 73.31 92 LYS A C 1
ATOM 695 O O . LYS A 1 92 ? -2.606 5.711 -19.107 1.00 73.31 92 LYS A O 1
ATOM 700 N N . PRO A 1 93 ? -0.878 7.063 -18.567 1.00 78.19 93 PRO A N 1
ATOM 701 C CA . PRO A 1 93 ? -1.137 7.019 -17.130 1.00 78.19 93 PRO A CA 1
ATOM 702 C C . PRO A 1 93 ? -2.559 7.516 -16.808 1.00 78.19 93 PRO A C 1
ATOM 704 O O . PRO A 1 93 ? -2.982 8.548 -17.347 1.00 78.19 93 PRO A O 1
ATOM 707 N N . PRO A 1 94 ? -3.300 6.838 -15.911 1.00 82.19 94 PRO A N 1
ATOM 708 C CA . PRO A 1 94 ? -4.520 7.390 -15.331 1.00 82.19 94 PRO A CA 1
ATOM 709 C C . PRO A 1 94 ? -4.232 8.764 -14.721 1.00 82.19 94 PRO A C 1
ATOM 711 O O . PRO A 1 94 ? -3.251 8.917 -14.003 1.00 82.19 94 PRO A O 1
ATOM 714 N N . GLY A 1 95 ? -5.060 9.768 -15.018 1.00 84.75 95 GLY A N 1
ATOM 715 C CA . GLY A 1 95 ? -4.821 11.146 -14.568 1.00 84.75 95 GLY A CA 1
ATOM 716 C C . GLY A 1 95 ? -3.755 11.914 -15.365 1.00 84.75 95 GLY A C 1
ATOM 717 O O . GLY A 1 95 ? -3.374 13.007 -14.960 1.00 84.75 95 GLY A O 1
ATOM 718 N N . GLY A 1 96 ? -3.274 11.382 -16.495 1.00 86.62 96 GLY A N 1
ATOM 719 C CA . GLY A 1 96 ? -2.334 12.082 -17.373 1.00 86.62 96 GLY A CA 1
ATOM 720 C C . GLY A 1 96 ? -0.974 12.333 -16.716 1.00 86.62 96 GLY A C 1
ATOM 721 O O . GLY A 1 96 ? -0.476 11.499 -15.961 1.00 86.62 96 GLY A O 1
ATOM 722 N N . ALA A 1 97 ? -0.360 13.481 -17.017 1.00 85.12 97 ALA A N 1
ATOM 723 C CA . ALA A 1 97 ? 0.952 13.844 -16.477 1.00 85.12 97 ALA A CA 1
ATOM 724 C C . ALA A 1 97 ? 0.956 13.912 -14.939 1.00 85.12 97 ALA A C 1
ATOM 726 O O . ALA A 1 97 ? 1.878 13.396 -14.310 1.00 85.12 97 ALA A O 1
ATOM 727 N N . ASP A 1 98 ? -0.105 14.453 -14.334 1.00 88.38 98 ASP A N 1
ATOM 728 C CA . ASP A 1 98 ? -0.214 14.578 -12.876 1.00 88.38 98 ASP A CA 1
ATOM 729 C C . ASP A 1 98 ? -0.337 13.212 -12.194 1.00 88.38 98 ASP A C 1
ATOM 731 O O . ASP A 1 98 ? 0.204 12.998 -11.110 1.00 88.38 98 ASP A O 1
ATOM 735 N N . GLY A 1 99 ? -0.993 12.247 -12.843 1.00 88.56 99 GLY A N 1
ATOM 736 C CA . GLY A 1 99 ? -1.144 10.888 -12.325 1.00 88.56 99 GLY A CA 1
ATOM 737 C C . GLY A 1 99 ? 0.057 9.967 -12.564 1.00 88.56 99 GLY A C 1
ATOM 738 O O . GLY A 1 99 ? 0.143 8.906 -11.939 1.00 88.56 99 GLY A O 1
ATOM 739 N N . LEU A 1 100 ? 1.019 10.370 -13.405 1.00 86.19 100 LEU A N 1
ATOM 740 C CA . LEU A 1 100 ? 2.187 9.558 -13.770 1.00 86.19 100 LEU A CA 1
ATOM 741 C C . LEU A 1 100 ? 2.971 9.072 -12.544 1.00 86.19 100 LEU A C 1
ATOM 743 O O . LEU A 1 100 ? 3.362 7.909 -12.469 1.00 86.19 100 LEU A O 1
ATOM 747 N N . HIS A 1 101 ? 3.178 9.954 -11.566 1.00 87.19 101 HIS A N 1
ATOM 748 C CA . HIS A 1 101 ? 3.975 9.652 -10.379 1.00 87.19 101 HIS A CA 1
ATOM 749 C C . HIS A 1 101 ? 3.353 8.541 -9.514 1.00 87.19 101 HIS A C 1
ATOM 751 O O . HIS A 1 101 ? 4.081 7.719 -8.951 1.00 87.19 101 HIS A O 1
ATOM 757 N N . LEU A 1 102 ? 2.023 8.530 -9.385 1.00 89.88 102 LEU A N 1
ATOM 758 C CA . LEU A 1 102 ? 1.286 7.533 -8.615 1.00 89.88 102 LEU A CA 1
ATOM 759 C C . LEU A 1 102 ? 1.198 6.238 -9.409 1.00 89.88 102 LEU A C 1
ATOM 761 O O . LEU A 1 102 ? 1.427 5.163 -8.868 1.00 89.88 102 LEU A O 1
ATOM 765 N N . TRP A 1 103 ? 0.935 6.345 -10.707 1.00 87.56 103 TRP A N 1
ATOM 766 C CA . TRP A 1 103 ? 0.856 5.199 -11.595 1.00 87.56 103 TRP A CA 1
ATOM 767 C C . TRP A 1 103 ? 2.172 4.409 -11.652 1.00 87.56 103 TRP A C 1
ATOM 769 O O . TRP A 1 103 ? 2.152 3.193 -11.482 1.00 87.56 103 TRP A O 1
ATOM 779 N N . LEU A 1 104 ? 3.324 5.084 -11.767 1.00 88.88 104 LEU A N 1
ATOM 780 C CA . LEU A 1 104 ? 4.640 4.435 -11.684 1.00 88.88 104 LEU A CA 1
ATOM 781 C C . LEU A 1 104 ? 4.867 3.740 -10.337 1.00 88.88 104 LEU A C 1
ATOM 783 O O . LEU A 1 104 ? 5.366 2.618 -10.306 1.00 88.88 104 LEU A O 1
ATOM 787 N N . ARG A 1 105 ? 4.471 4.375 -9.226 1.00 90.12 105 ARG A N 1
ATOM 788 C CA . ARG A 1 105 ? 4.559 3.772 -7.885 1.00 90.12 105 ARG A CA 1
ATOM 789 C C . ARG A 1 105 ? 3.658 2.549 -7.744 1.00 90.12 105 ARG A C 1
ATOM 791 O O . ARG A 1 105 ? 4.078 1.578 -7.128 1.00 90.12 105 ARG A O 1
ATOM 798 N N . MET A 1 106 ? 2.466 2.568 -8.339 1.00 89.50 106 MET A N 1
ATOM 799 C CA . MET A 1 106 ? 1.563 1.416 -8.355 1.00 89.50 106 MET A CA 1
ATOM 800 C C . MET A 1 106 ? 2.141 0.261 -9.173 1.00 89.50 106 MET A C 1
ATOM 802 O O . MET A 1 106 ? 2.170 -0.859 -8.680 1.00 89.50 106 MET A O 1
ATOM 806 N N . LEU A 1 107 ? 2.663 0.520 -10.377 1.00 88.50 107 LEU A N 1
ATOM 807 C CA . LEU A 1 107 ? 3.304 -0.518 -11.192 1.00 88.50 107 LEU A CA 1
ATOM 808 C C . LEU A 1 107 ? 4.538 -1.111 -10.500 1.00 88.50 107 LEU A C 1
ATOM 810 O O . LEU A 1 107 ? 4.728 -2.324 -10.503 1.00 88.50 107 LEU A O 1
ATOM 814 N N . PHE A 1 108 ? 5.351 -0.260 -9.874 1.00 90.50 108 PHE A N 1
ATOM 815 C CA . PHE A 1 108 ? 6.480 -0.694 -9.059 1.00 90.50 108 PHE A CA 1
ATOM 816 C C . PHE A 1 108 ? 6.028 -1.550 -7.873 1.00 90.50 108 PHE A C 1
ATOM 818 O O . PHE A 1 108 ? 6.585 -2.619 -7.649 1.00 90.50 108 PHE A O 1
ATOM 825 N N . SER A 1 109 ? 4.982 -1.124 -7.158 1.00 90.44 109 SER A N 1
ATOM 826 C CA . SER A 1 109 ? 4.393 -1.898 -6.064 1.00 90.44 109 SER A CA 1
ATOM 827 C C . SER A 1 109 ? 3.892 -3.260 -6.537 1.00 90.44 109 SER A C 1
ATOM 829 O O . SER A 1 109 ? 4.091 -4.231 -5.823 1.00 90.44 109 SER A O 1
ATOM 831 N N . CYS A 1 110 ? 3.279 -3.349 -7.722 1.00 89.81 110 CYS A N 1
ATOM 832 C CA . CYS A 1 110 ? 2.853 -4.624 -8.298 1.00 89.81 110 CYS A CA 1
ATOM 833 C C . CYS A 1 110 ? 4.040 -5.538 -8.627 1.00 89.81 110 CYS A C 1
ATOM 835 O O . CYS A 1 110 ? 3.956 -6.730 -8.357 1.00 89.81 110 CYS A O 1
ATOM 837 N N . LEU A 1 111 ? 5.136 -5.004 -9.186 1.00 89.25 111 LEU A N 1
ATOM 838 C CA . LEU A 1 111 ? 6.339 -5.805 -9.449 1.00 89.25 111 LEU A CA 1
ATOM 839 C C . LEU A 1 111 ? 6.930 -6.351 -8.146 1.00 89.25 111 LEU A C 1
ATOM 841 O O . LEU A 1 111 ? 7.255 -7.530 -8.070 1.00 89.25 111 LEU A O 1
ATOM 845 N N . VAL A 1 112 ? 7.070 -5.490 -7.137 1.00 89.56 112 VAL A N 1
ATOM 846 C CA . VAL A 1 112 ? 7.614 -5.882 -5.834 1.00 89.56 112 VAL A CA 1
ATOM 847 C C . VAL A 1 112 ? 6.716 -6.930 -5.179 1.00 89.56 112 VAL A C 1
ATOM 849 O O . VAL A 1 112 ? 7.216 -7.965 -4.759 1.00 89.56 112 VAL A O 1
ATOM 852 N N . ASP A 1 113 ? 5.401 -6.708 -5.138 1.00 89.94 113 ASP A N 1
ATOM 853 C CA . ASP A 1 113 ? 4.442 -7.671 -4.581 1.00 89.94 113 ASP A CA 1
ATOM 854 C C . ASP A 1 113 ? 4.522 -9.029 -5.296 1.00 89.94 113 ASP A C 1
ATOM 856 O O . ASP A 1 113 ? 4.612 -10.059 -4.634 1.00 89.94 113 ASP A O 1
ATOM 860 N N . ALA A 1 114 ? 4.602 -9.039 -6.631 1.00 89.81 114 ALA A N 1
ATOM 861 C CA . ALA A 1 114 ? 4.771 -10.268 -7.404 1.00 89.81 114 ALA A CA 1
ATOM 862 C C . ALA A 1 114 ? 6.072 -11.015 -7.055 1.00 89.81 114 ALA A C 1
ATOM 864 O O . ALA A 1 114 ? 6.029 -12.220 -6.825 1.00 89.81 114 ALA A O 1
ATOM 865 N N . ASP A 1 115 ? 7.207 -10.315 -6.947 1.00 89.56 115 ASP A N 1
ATOM 866 C CA . ASP A 1 115 ? 8.497 -10.920 -6.573 1.00 89.56 115 ASP A CA 1
ATOM 867 C C . ASP A 1 115 ? 8.463 -11.519 -5.154 1.00 89.56 115 ASP A C 1
ATOM 869 O O . ASP A 1 115 ? 8.977 -12.616 -4.910 1.00 89.56 115 ASP A O 1
ATOM 873 N N . PHE A 1 116 ? 7.796 -10.836 -4.216 1.00 88.81 116 PHE A N 1
ATOM 874 C CA . PHE A 1 116 ? 7.592 -11.341 -2.857 1.00 88.81 116 PHE A CA 1
ATOM 875 C C . PHE A 1 116 ? 6.667 -12.559 -2.821 1.00 88.81 116 PHE A C 1
ATOM 877 O O . PHE A 1 116 ? 6.985 -13.517 -2.119 1.00 88.81 116 PHE A O 1
ATOM 884 N N . LEU A 1 117 ? 5.559 -12.550 -3.566 1.00 90.06 117 LEU A N 1
ATOM 885 C CA . LEU A 1 117 ? 4.619 -13.672 -3.627 1.00 90.06 117 LEU A CA 1
ATOM 886 C C . LEU A 1 117 ? 5.240 -14.902 -4.298 1.00 90.06 117 LEU A C 1
ATOM 888 O O . LEU A 1 117 ? 5.069 -16.013 -3.799 1.00 90.06 117 LEU A O 1
ATOM 892 N N . ASP A 1 118 ? 6.006 -14.723 -5.375 1.00 90.38 118 ASP A N 1
ATOM 893 C CA . ASP A 1 118 ? 6.724 -15.822 -6.030 1.00 90.38 118 ASP A CA 1
ATOM 894 C C . ASP A 1 118 ? 7.819 -16.392 -5.121 1.00 90.38 118 ASP A C 1
ATOM 896 O O . ASP A 1 118 ? 7.946 -17.613 -4.982 1.00 90.38 118 ASP A O 1
ATOM 900 N N . THR A 1 119 ? 8.567 -15.520 -4.435 1.00 89.94 119 THR A N 1
ATOM 901 C CA . THR A 1 119 ? 9.553 -15.943 -3.431 1.00 89.94 119 THR A CA 1
ATOM 902 C C . THR A 1 119 ? 8.882 -16.697 -2.285 1.00 89.94 119 THR A C 1
ATOM 904 O O . THR A 1 119 ? 9.362 -17.758 -1.894 1.00 89.94 119 THR A O 1
ATOM 907 N N . GLU A 1 120 ? 7.773 -16.189 -1.746 1.00 90.56 120 GLU A N 1
ATOM 908 C CA . GLU A 1 120 ? 7.017 -16.848 -0.678 1.00 90.56 120 GLU A CA 1
ATOM 909 C C . GLU A 1 120 ? 6.529 -18.224 -1.125 1.00 90.56 120 GLU A C 1
ATOM 911 O O . GLU A 1 120 ? 6.769 -19.208 -0.434 1.00 90.56 120 GLU A O 1
ATOM 916 N N . ARG A 1 121 ? 5.931 -18.325 -2.315 1.00 90.81 121 ARG A N 1
ATOM 917 C CA . ARG A 1 121 ? 5.440 -19.591 -2.866 1.00 90.81 121 ARG A CA 1
ATOM 918 C C . ARG A 1 121 ? 6.547 -20.629 -3.036 1.00 90.81 121 ARG A C 1
ATOM 920 O O . ARG A 1 121 ? 6.289 -21.821 -2.874 1.00 90.81 121 ARG A O 1
ATOM 927 N N . PHE A 1 122 ? 7.759 -20.193 -3.373 1.00 91.81 122 PHE A N 1
ATOM 928 C CA . PHE A 1 122 ? 8.922 -21.070 -3.468 1.00 91.81 122 PHE A CA 1
ATOM 929 C C . PHE A 1 122 ? 9.462 -21.484 -2.090 1.00 91.81 122 PHE A C 1
ATOM 931 O O . PHE A 1 122 ? 9.824 -22.643 -1.899 1.00 91.81 122 PHE A O 1
ATOM 938 N N . MET A 1 123 ? 9.526 -20.547 -1.140 1.00 93.25 123 MET A N 1
ATOM 939 C CA . MET A 1 123 ? 10.160 -20.749 0.168 1.00 93.25 123 MET A CA 1
ATOM 940 C C . MET A 1 123 ? 9.247 -21.450 1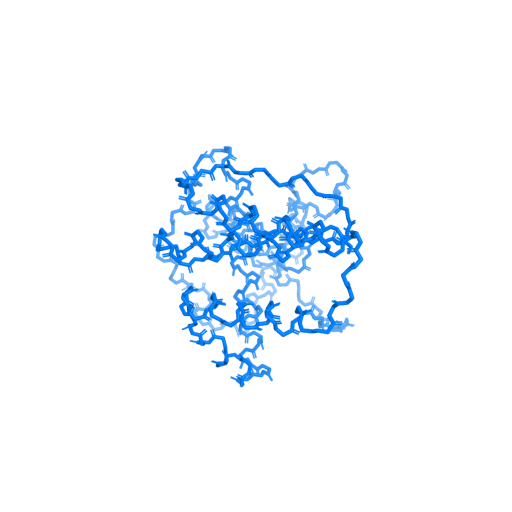.185 1.00 93.25 123 MET A C 1
ATOM 942 O O . MET A 1 123 ? 9.721 -22.294 1.942 1.00 93.25 123 MET A O 1
ATOM 946 N N . ASP A 1 124 ? 7.959 -21.107 1.211 1.00 91.88 124 ASP A N 1
ATOM 947 C CA . ASP A 1 124 ? 6.948 -21.655 2.119 1.00 91.88 124 ASP A CA 1
ATOM 948 C C . ASP A 1 124 ? 5.579 -21.777 1.415 1.00 91.88 124 ASP A C 1
ATOM 950 O O . ASP A 1 124 ? 4.723 -20.887 1.498 1.00 91.88 124 ASP A O 1
ATOM 954 N N . PRO A 1 125 ? 5.327 -22.914 0.740 1.00 87.88 125 PRO A N 1
ATOM 955 C CA . PRO A 1 125 ? 4.040 -23.174 0.101 1.00 87.88 125 PRO A CA 1
ATOM 956 C C . PRO A 1 125 ? 2.854 -23.181 1.079 1.00 87.88 125 PRO A C 1
ATOM 958 O O . PRO A 1 125 ? 1.722 -22.929 0.669 1.00 87.88 125 PRO A O 1
ATOM 961 N N . GLY A 1 126 ? 3.084 -23.491 2.361 1.00 87.69 126 GLY A N 1
ATOM 962 C CA . GLY A 1 126 ? 2.036 -23.524 3.381 1.00 87.69 126 GLY A CA 1
ATOM 963 C C . GLY A 1 126 ? 1.532 -22.124 3.711 1.00 87.69 126 GLY A C 1
ATOM 964 O O . GLY A 1 126 ? 0.321 -21.892 3.718 1.00 87.69 126 GLY A O 1
ATOM 965 N N . LEU A 1 127 ? 2.457 -21.183 3.914 1.00 85.12 127 LEU A N 1
ATOM 966 C CA . LEU A 1 127 ? 2.137 -19.770 4.111 1.00 85.12 127 LEU A CA 1
ATOM 967 C C . LEU A 1 127 ? 1.452 -19.167 2.877 1.00 85.12 127 LEU A C 1
ATOM 969 O O . LEU A 1 127 ? 0.438 -18.484 3.024 1.00 85.12 127 LEU A O 1
ATOM 973 N N . ALA A 1 128 ? 1.947 -19.480 1.675 1.00 86.44 128 ALA A N 1
ATOM 974 C CA . ALA A 1 128 ? 1.351 -19.009 0.425 1.00 86.44 128 ALA A CA 1
ATOM 975 C C . ALA A 1 128 ? -0.114 -19.456 0.281 1.00 86.44 128 ALA A C 1
ATOM 977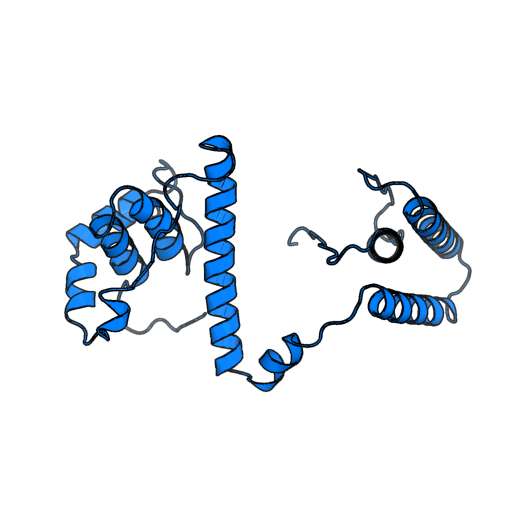 O O . ALA A 1 128 ? -0.991 -18.639 -0.000 1.00 86.44 128 ALA A O 1
ATOM 978 N N . ASN A 1 129 ? -0.410 -20.730 0.564 1.00 84.25 129 ASN A N 1
ATOM 979 C CA . ASN A 1 129 ? -1.780 -21.251 0.534 1.00 84.25 129 ASN A CA 1
ATOM 980 C C . ASN A 1 129 ? -2.673 -20.622 1.620 1.00 84.25 129 ASN A C 1
ATOM 982 O O . ASN A 1 129 ? -3.874 -20.453 1.420 1.00 84.25 129 ASN A O 1
ATOM 986 N N . ALA A 1 130 ? -2.110 -20.232 2.769 1.00 81.56 130 ALA A N 1
ATOM 987 C CA . ALA A 1 130 ? -2.867 -19.577 3.835 1.00 81.56 130 ALA A CA 1
ATOM 988 C C . ALA A 1 130 ? -3.339 -18.152 3.468 1.00 81.56 130 ALA A C 1
ATOM 990 O O . ALA A 1 130 ? -4.232 -17.614 4.125 1.00 81.56 130 ALA A O 1
ATOM 991 N N . ARG A 1 131 ? -2.798 -17.530 2.411 1.00 76.25 131 ARG A N 1
ATOM 992 C CA . ARG A 1 131 ? -3.297 -16.238 1.907 1.00 76.25 131 ARG A CA 1
ATOM 993 C C . ARG A 1 131 ? -4.621 -16.345 1.154 1.00 76.25 131 ARG A C 1
ATOM 995 O O . ARG A 1 131 ? -5.303 -15.335 1.002 1.00 76.25 131 ARG A O 1
ATOM 1002 N N . GLU A 1 132 ? -5.008 -17.539 0.709 1.00 69.31 132 GLU A N 1
ATOM 1003 C CA . GLU A 1 132 ? -6.262 -17.759 -0.025 1.00 69.31 132 GLU A CA 1
ATOM 1004 C C . GLU A 1 132 ? -7.509 -17.724 0.880 1.00 69.31 132 GLU A C 1
ATOM 1006 O O . GLU A 1 132 ? -8.640 -17.747 0.388 1.00 69.31 132 GLU A O 1
ATOM 1011 N N . PHE A 1 133 ? -7.342 -17.618 2.205 1.00 67.31 133 PHE A N 1
ATOM 1012 C CA . PHE A 1 133 ? -8.467 -17.496 3.129 1.00 67.31 133 PHE A CA 1
ATOM 1013 C C . PHE A 1 133 ? -9.142 -16.121 3.020 1.00 67.31 133 PHE A C 1
ATOM 1015 O O . PHE A 1 133 ? -8.646 -15.100 3.495 1.00 67.31 133 PHE A O 1
ATOM 1022 N N . SER A 1 134 ? -10.333 -16.115 2.422 1.00 75.75 134 SER A N 1
ATOM 1023 C CA . SER A 1 134 ? -11.211 -14.951 2.313 1.00 75.75 134 SER A CA 1
ATOM 1024 C C . SER A 1 134 ? -12.183 -14.899 3.492 1.00 75.75 134 SER A C 1
ATOM 1026 O O . SER A 1 134 ? -13.254 -15.502 3.439 1.00 75.75 134 SER A O 1
ATOM 1028 N N . TRP A 1 135 ? -11.852 -14.128 4.527 1.00 88.00 135 TRP A N 1
ATOM 1029 C CA . TRP A 1 135 ? -12.832 -13.731 5.539 1.00 88.00 135 TRP A CA 1
ATOM 1030 C C . TRP A 1 135 ? -13.724 -12.613 5.000 1.00 88.00 135 TRP A C 1
ATOM 1032 O O . TRP A 1 135 ? -13.239 -11.604 4.482 1.00 88.00 135 TRP A O 1
ATOM 1042 N N . SER A 1 136 ? -15.034 -12.754 5.161 1.00 93.38 136 SER A N 1
ATOM 1043 C CA . SER A 1 136 ? -15.975 -11.665 4.913 1.00 93.38 136 SER A CA 1
ATOM 1044 C C . SER A 1 136 ? -15.817 -10.553 5.956 1.00 93.38 136 SER A C 1
ATOM 1046 O O . SER A 1 136 ? -15.401 -10.785 7.093 1.00 93.38 136 SER A O 1
ATOM 1048 N N . MET A 1 137 ? -16.223 -9.325 5.613 1.00 95.56 137 MET A N 1
ATOM 1049 C CA . MET A 1 137 ? -16.235 -8.217 6.582 1.00 95.56 137 MET A CA 1
ATOM 1050 C C . MET A 1 137 ? -17.106 -8.517 7.806 1.00 95.56 137 MET A C 1
ATOM 1052 O O . MET A 1 137 ? -16.799 -8.053 8.902 1.00 95.56 137 MET A O 1
ATOM 1056 N N . ALA A 1 138 ? -18.168 -9.311 7.638 1.00 96.62 138 ALA A N 1
ATOM 1057 C CA . ALA A 1 138 ? -19.020 -9.740 8.740 1.00 96.62 138 ALA A CA 1
ATOM 1058 C C . ALA A 1 138 ? -18.272 -10.674 9.705 1.00 96.62 138 ALA A C 1
ATOM 1060 O O . ALA A 1 138 ? -18.321 -10.459 10.915 1.00 96.62 138 ALA A O 1
ATOM 1061 N N . GLU A 1 139 ? -17.529 -11.657 9.190 1.00 95.69 139 GLU A N 1
ATOM 1062 C CA . GLU A 1 139 ? -16.706 -12.555 10.013 1.00 95.69 139 GLU A CA 1
ATOM 1063 C C . GLU A 1 139 ? -15.574 -11.799 10.710 1.00 95.69 139 GLU A C 1
ATOM 1065 O O . GLU A 1 139 ? -15.380 -11.959 11.915 1.00 95.69 139 GLU A O 1
ATOM 1070 N N . LEU A 1 140 ? -14.879 -10.910 9.988 1.00 95.69 140 LEU A N 1
ATOM 1071 C CA . LEU A 1 140 ? -13.852 -10.041 10.570 1.00 95.69 140 LEU A CA 1
ATOM 1072 C C . LEU A 1 140 ? -14.423 -9.180 11.701 1.00 95.69 140 LEU A C 1
ATOM 1074 O O . LEU A 1 140 ? -13.795 -9.046 12.752 1.00 95.69 140 LEU A O 1
ATOM 1078 N N . LYS A 1 141 ? -15.631 -8.633 11.520 1.00 97.56 141 LYS A N 1
ATOM 1079 C CA . LYS A 1 141 ? -16.321 -7.862 12.556 1.00 97.56 141 LYS A CA 1
ATOM 1080 C C . LYS A 1 141 ? -16.636 -8.716 13.784 1.00 97.56 141 LYS A C 1
ATOM 1082 O O . LYS A 1 141 ? -16.393 -8.257 14.894 1.00 97.56 141 LYS A O 1
ATOM 1087 N N . VAL A 1 142 ? -17.144 -9.936 13.610 1.00 97.75 142 VAL A N 1
ATOM 1088 C CA . VAL A 1 142 ? -17.433 -10.844 14.736 1.00 97.75 142 VAL A CA 1
ATOM 1089 C C . VAL A 1 142 ? -16.155 -11.192 15.500 1.00 97.75 142 VAL A C 1
ATOM 1091 O O . VAL A 1 142 ? -16.132 -11.093 16.725 1.00 97.75 142 VAL A O 1
ATOM 1094 N N . MET A 1 143 ? -15.073 -11.538 14.797 1.00 96.38 143 MET A N 1
ATOM 1095 C CA . MET A 1 143 ? -13.779 -11.817 15.429 1.00 96.38 143 MET A CA 1
ATOM 1096 C C . MET A 1 143 ? -13.255 -10.606 16.207 1.00 96.38 143 MET A C 1
ATOM 1098 O O . MET A 1 143 ? -12.803 -10.745 17.344 1.00 96.38 143 MET A O 1
ATOM 1102 N N . PHE A 1 144 ? -13.365 -9.413 15.623 1.00 97.50 144 PHE A N 1
ATOM 1103 C CA . PHE A 1 144 ? -12.986 -8.170 16.283 1.00 97.50 144 PHE A CA 1
ATOM 1104 C C . PHE A 1 144 ? -13.846 -7.879 17.520 1.00 97.50 144 PHE A C 1
ATOM 1106 O O . PHE A 1 144 ? -13.307 -7.529 18.566 1.00 97.50 144 PHE A O 1
ATOM 1113 N N . ASP A 1 145 ? -15.167 -8.040 17.434 1.00 97.50 145 ASP A N 1
ATOM 1114 C CA . ASP A 1 145 ? -16.077 -7.799 18.556 1.00 97.50 145 ASP A CA 1
ATOM 1115 C C . ASP A 1 145 ? -15.793 -8.753 19.725 1.00 97.50 145 ASP A C 1
ATOM 1117 O O . ASP A 1 145 ? -15.736 -8.304 20.870 1.00 97.50 145 ASP A O 1
ATOM 1121 N N . ASN A 1 146 ? -15.524 -10.030 19.438 1.00 97.19 146 ASN A N 1
ATOM 1122 C CA . ASN A 1 146 ? -15.127 -11.015 20.446 1.00 97.19 146 ASN A CA 1
ATOM 1123 C C . ASN A 1 146 ? -13.805 -10.629 21.125 1.00 97.19 146 ASN A C 1
ATOM 1125 O O . ASN A 1 146 ? -13.705 -10.668 22.349 1.00 97.19 146 ASN A O 1
ATOM 1129 N N . PHE A 1 147 ? -12.810 -10.196 20.346 1.00 96.19 147 PHE A N 1
ATOM 1130 C CA . PHE A 1 147 ? -11.533 -9.713 20.875 1.00 96.19 147 PHE A CA 1
ATOM 1131 C C . PHE A 1 147 ? -11.694 -8.457 21.750 1.00 96.19 147 PHE A C 1
ATOM 1133 O O . PHE A 1 147 ? -11.064 -8.328 22.801 1.00 96.19 147 PHE A O 1
ATOM 1140 N N . MET A 1 148 ? -12.558 -7.523 21.345 1.00 95.12 148 MET A N 1
ATOM 1141 C CA . MET A 1 148 ? -12.851 -6.330 22.141 1.00 95.12 148 MET A CA 1
ATOM 1142 C C . MET A 1 148 ? -13.596 -6.669 23.435 1.00 95.12 148 MET A C 1
ATOM 1144 O O . MET A 1 148 ? -13.345 -6.022 24.451 1.00 95.12 148 MET A O 1
ATOM 1148 N N . ALA A 1 149 ? -14.483 -7.669 23.409 1.00 93.88 149 ALA A N 1
ATOM 1149 C CA . ALA A 1 149 ? -15.184 -8.155 24.593 1.00 93.88 149 ALA A CA 1
ATOM 1150 C C . ALA A 1 149 ? -14.213 -8.804 25.588 1.00 93.88 149 ALA A C 1
ATOM 1152 O O . ALA A 1 149 ? -14.186 -8.389 26.743 1.00 93.88 149 ALA A O 1
ATOM 1153 N N . SER A 1 150 ? -13.340 -9.712 25.134 1.00 93.44 150 SER A N 1
ATOM 1154 C CA . SER A 1 150 ? -12.343 -10.344 26.010 1.00 93.44 150 SER A CA 1
ATOM 1155 C C . SER A 1 150 ? -11.374 -9.326 26.610 1.00 93.44 150 SER A C 1
ATOM 1157 O O . SER A 1 150 ? -10.992 -9.431 27.768 1.00 93.44 150 SER A O 1
ATOM 1159 N N . MET A 1 151 ? -10.999 -8.288 25.852 1.00 89.12 151 MET A N 1
ATOM 1160 C CA . MET A 1 151 ? -10.186 -7.200 26.401 1.00 89.12 151 MET A CA 1
ATOM 1161 C C . MET A 1 151 ? -10.913 -6.364 27.452 1.00 89.12 151 MET A C 1
ATOM 1163 O O . MET A 1 151 ? -10.238 -5.690 28.217 1.00 89.12 151 MET A O 1
ATOM 1167 N N . ALA A 1 152 ? -12.245 -6.342 27.479 1.00 87.38 152 ALA A N 1
ATOM 1168 C CA . ALA A 1 152 ? -13.005 -5.551 28.441 1.00 87.38 152 ALA A CA 1
ATOM 1169 C C . ALA A 1 152 ? -13.245 -6.286 29.771 1.00 87.38 152 ALA A C 1
ATOM 1171 O O . ALA A 1 152 ? -13.455 -5.615 30.781 1.00 87.38 152 ALA A O 1
ATOM 1172 N N . GLU A 1 153 ? -13.201 -7.622 29.782 1.00 85.94 153 GLU A N 1
ATOM 1173 C CA . GLU A 1 153 ? -13.493 -8.452 30.963 1.00 85.94 153 GLU A CA 1
ATOM 1174 C C . GLU A 1 153 ? -12.526 -8.187 32.131 1.00 85.94 153 GLU A C 1
ATOM 1176 O O . GLU A 1 153 ? -12.967 -8.050 33.271 1.00 85.94 153 GLU A O 1
ATOM 1181 N N . ASP A 1 154 ? -11.235 -7.993 31.846 1.00 77.38 154 ASP A N 1
ATOM 1182 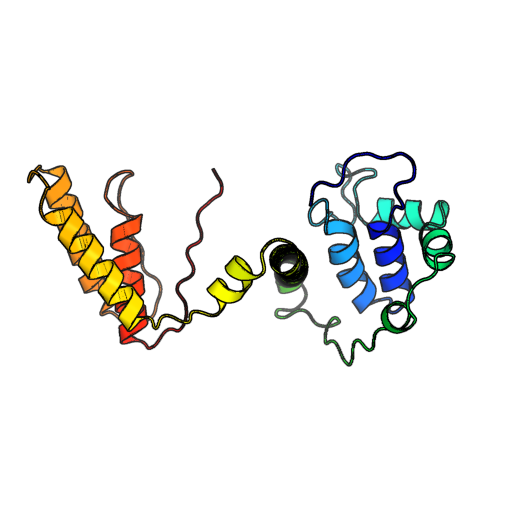C CA . ASP A 1 154 ? -10.182 -7.824 32.863 1.00 77.38 154 ASP A CA 1
ATOM 1183 C C . ASP A 1 154 ? -9.779 -6.356 33.116 1.00 77.38 154 ASP A C 1
ATOM 1185 O O . ASP A 1 154 ? -8.714 -6.059 33.668 1.00 77.38 154 ASP A O 1
ATOM 1189 N N . VAL A 1 155 ? -10.602 -5.390 32.695 1.00 83.44 155 VAL A N 1
ATOM 1190 C CA . VAL A 1 155 ? -10.225 -3.970 32.733 1.00 83.44 155 VAL A CA 1
ATOM 1191 C C . VAL A 1 155 ? -10.740 -3.259 33.979 1.00 83.44 155 VAL A C 1
ATOM 1193 O O . VAL A 1 155 ? -11.929 -2.987 34.136 1.00 83.44 155 VAL A O 1
ATOM 1196 N N . THR A 1 156 ? -9.806 -2.804 34.818 1.00 87.31 156 THR A N 1
ATOM 1197 C CA . THR A 1 156 ? -10.109 -1.874 35.912 1.00 87.31 156 THR A CA 1
ATOM 1198 C C . THR A 1 156 ? -10.723 -0.579 35.355 1.00 87.31 156 THR A C 1
ATOM 1200 O O . THR A 1 156 ? -10.123 0.043 34.462 1.00 87.31 156 THR A O 1
ATOM 1203 N N . PRO A 1 157 ? -11.870 -0.108 35.885 1.00 86.12 157 PRO A N 1
ATOM 1204 C CA . PRO A 1 157 ? -12.586 1.067 35.388 1.00 86.12 157 PRO A CA 1
ATOM 1205 C C . PRO A 1 157 ? -11.904 2.377 35.814 1.00 86.12 157 PRO A C 1
ATOM 1207 O O . PRO A 1 157 ? -12.433 3.173 36.585 1.00 86.12 157 PRO A O 1
ATOM 1210 N N . THR A 1 158 ? -10.699 2.608 35.303 1.00 91.94 158 THR A N 1
ATOM 1211 C CA . THR A 1 158 ? -9.975 3.871 35.464 1.00 91.94 158 THR A CA 1
ATOM 1212 C C . THR A 1 158 ? -10.622 4.972 34.613 1.00 91.94 158 THR A C 1
ATOM 1214 O O . THR A 1 158 ? -11.234 4.663 33.583 1.00 91.94 158 THR A O 1
ATOM 1217 N N . PRO A 1 159 ? -10.437 6.263 34.949 1.00 92.06 159 PRO A N 1
ATOM 1218 C CA . PRO A 1 159 ? -10.925 7.366 34.116 1.00 92.06 159 PRO A CA 1
ATOM 1219 C C . PRO A 1 159 ? -10.469 7.262 32.652 1.00 92.06 159 PRO A C 1
ATOM 1221 O O . PRO A 1 159 ? -11.237 7.535 31.735 1.00 92.06 159 PRO A O 1
ATOM 1224 N N . VAL A 1 160 ? -9.241 6.791 32.412 1.00 91.81 160 VAL A N 1
ATOM 1225 C CA . VAL A 1 160 ? -8.701 6.575 31.060 1.00 91.81 160 VAL A CA 1
ATOM 1226 C C . VAL A 1 160 ? -9.465 5.477 30.318 1.00 91.81 160 VAL A C 1
ATOM 1228 O O . VAL A 1 160 ? -9.815 5.654 29.152 1.00 91.81 160 VAL A O 1
ATOM 1231 N N . ASN A 1 161 ? -9.752 4.350 30.972 1.00 91.19 161 ASN A N 1
ATOM 1232 C CA . ASN A 1 161 ? -10.475 3.242 30.343 1.00 91.19 161 ASN A CA 1
ATOM 1233 C C . ASN A 1 161 ? -11.939 3.598 30.059 1.00 91.19 161 ASN A C 1
ATOM 1235 O O . ASN A 1 161 ? -12.463 3.216 29.016 1.00 91.19 161 ASN A O 1
ATOM 1239 N N . GLN A 1 162 ? -12.565 4.412 30.912 1.00 92.12 162 GLN A N 1
ATOM 1240 C CA . GLN A 1 162 ? -13.895 4.964 30.644 1.00 92.12 162 GLN A CA 1
ATOM 1241 C C . GLN A 1 162 ? -13.899 5.860 29.396 1.00 92.12 162 GLN A C 1
ATOM 1243 O O . GLN A 1 162 ? -14.785 5.730 28.552 1.00 92.12 162 GLN A O 1
ATOM 1248 N N . GLN A 1 163 ? -12.883 6.714 29.227 1.00 93.44 163 GLN A N 1
ATOM 1249 C CA . GLN A 1 163 ? -12.743 7.535 28.018 1.00 93.44 163 GLN A CA 1
ATOM 1250 C C . GLN A 1 163 ? -12.499 6.680 26.769 1.00 93.44 163 GLN A C 1
ATOM 1252 O O . GLN A 1 163 ? -13.130 6.909 25.741 1.00 93.44 163 GLN A O 1
ATOM 1257 N N . ARG A 1 164 ? -11.648 5.647 26.853 1.00 94.50 164 ARG A N 1
ATOM 1258 C CA . ARG A 1 164 ? -11.430 4.694 25.747 1.00 94.50 164 ARG A CA 1
ATOM 1259 C C . ARG A 1 164 ? -12.725 3.995 25.329 1.00 94.50 164 ARG A C 1
ATOM 1261 O O . ARG A 1 164 ? -13.003 3.906 24.136 1.00 94.50 164 ARG A O 1
ATOM 1268 N N . ALA A 1 165 ? -13.528 3.543 26.294 1.00 93.38 165 ALA A N 1
ATOM 1269 C CA . ALA A 1 165 ? -14.831 2.935 26.031 1.00 93.38 165 ALA A CA 1
ATOM 1270 C C . ALA A 1 165 ? -15.814 3.931 25.387 1.00 93.38 165 ALA A C 1
ATOM 1272 O O . ALA A 1 165 ? -16.529 3.570 24.452 1.00 93.38 165 ALA A O 1
ATOM 1273 N N . GLY A 1 166 ? -15.807 5.193 25.833 1.00 95.00 166 GLY A N 1
ATOM 1274 C CA . GLY A 1 166 ? -16.567 6.280 25.210 1.00 95.00 166 GLY A CA 1
ATOM 1275 C C . GLY A 1 166 ? -16.175 6.503 23.748 1.00 95.00 166 GLY A C 1
ATOM 1276 O O . GLY A 1 166 ? -17.029 6.432 22.872 1.00 95.00 166 GLY A O 1
ATOM 1277 N N . ILE A 1 167 ? -14.877 6.649 23.469 1.00 96.62 167 ILE A N 1
ATOM 1278 C CA . ILE A 1 167 ? -14.341 6.825 22.109 1.00 96.62 167 ILE A CA 1
ATOM 1279 C C . ILE A 1 167 ? -14.712 5.640 21.209 1.00 96.62 167 ILE A C 1
ATOM 1281 O O . ILE A 1 167 ? -15.091 5.839 20.056 1.00 96.62 167 ILE A O 1
ATOM 1285 N N . LEU A 1 168 ? -14.601 4.404 21.711 1.00 96.75 168 LEU A N 1
ATOM 1286 C CA . LEU A 1 168 ? -15.014 3.210 20.972 1.00 96.75 168 LEU A CA 1
ATOM 1287 C C . LEU A 1 168 ? -16.499 3.279 20.598 1.00 96.75 168 LEU A C 1
ATOM 1289 O O . LEU A 1 168 ? -16.843 3.065 19.436 1.00 96.75 168 LEU A O 1
ATOM 1293 N N . ARG A 1 169 ? -17.371 3.604 21.560 1.00 97.06 169 ARG A N 1
ATOM 1294 C CA . ARG A 1 169 ? -18.813 3.755 21.325 1.00 97.06 169 ARG A CA 1
ATOM 1295 C C . ARG A 1 169 ? -19.099 4.837 20.285 1.00 97.06 169 ARG A C 1
ATOM 1297 O O . ARG A 1 169 ? -19.887 4.597 19.375 1.00 97.06 169 ARG A O 1
ATOM 1304 N N . ASP A 1 170 ? -18.442 5.986 20.385 1.00 97.56 170 ASP A N 1
ATOM 1305 C CA . ASP A 1 170 ? -18.641 7.102 19.460 1.00 97.56 170 ASP A CA 1
ATOM 1306 C C . ASP A 1 170 ? -18.189 6.736 18.035 1.00 97.56 170 ASP A C 1
ATOM 1308 O O . ASP A 1 170 ? -18.870 7.071 17.068 1.00 97.56 170 ASP A O 1
ATOM 1312 N N . CYS A 1 171 ? -17.102 5.968 17.892 1.00 98.19 171 CYS A N 1
ATOM 1313 C CA . CYS A 1 171 ? -16.653 5.446 16.598 1.00 98.19 171 CYS A CA 1
ATOM 1314 C C . CYS A 1 171 ? -17.664 4.464 15.983 1.00 98.19 171 CYS A C 1
ATOM 1316 O O . CYS A 1 171 ? -17.962 4.564 14.794 1.00 98.19 171 CYS A O 1
ATOM 1318 N N . ARG A 1 172 ? -18.236 3.552 16.779 1.00 98.19 172 ARG A N 1
ATOM 1319 C CA . ARG A 1 172 ? -19.297 2.635 16.318 1.00 98.19 172 ARG A CA 1
ATOM 1320 C C . ARG A 1 172 ? -20.552 3.396 15.875 1.00 98.19 172 ARG A C 1
ATOM 1322 O O . ARG A 1 172 ? -21.093 3.155 14.801 1.00 98.19 172 ARG A O 1
ATOM 1329 N N . LEU A 1 173 ? -20.972 4.402 16.646 1.00 98.25 173 LEU A N 1
ATOM 1330 C CA . LEU A 1 173 ? -22.093 5.269 16.264 1.00 98.25 173 LEU A CA 1
ATOM 1331 C C . LEU A 1 173 ? -21.804 6.041 14.966 1.00 98.25 173 LEU A C 1
ATOM 1333 O O . LEU A 1 173 ? -22.649 6.073 14.073 1.00 98.25 173 LEU A O 1
ATOM 1337 N N . ALA A 1 174 ? -20.607 6.618 14.822 1.00 98.12 174 ALA A N 1
ATOM 1338 C CA . ALA A 1 174 ? -20.211 7.349 13.619 1.00 98.12 174 ALA A CA 1
ATOM 1339 C C . ALA A 1 174 ? -20.183 6.461 12.363 1.00 98.12 174 ALA A C 1
ATOM 1341 O O . ALA A 1 174 ? -20.507 6.940 11.273 1.00 98.12 174 ALA A O 1
ATOM 1342 N N . ALA A 1 175 ? -19.862 5.170 12.506 1.00 98.12 175 ALA A N 1
ATOM 1343 C CA . ALA A 1 175 ? -19.848 4.199 11.410 1.00 98.12 175 ALA A CA 1
ATOM 1344 C C . ALA A 1 175 ? -21.221 4.012 10.752 1.00 98.12 175 ALA A C 1
ATOM 1346 O O . ALA A 1 175 ? -21.308 3.615 9.588 1.00 98.12 175 ALA A O 1
ATOM 1347 N N . GLN A 1 176 ? -22.294 4.350 11.472 1.00 98.12 176 GLN A N 1
ATOM 1348 C CA . GLN A 1 176 ? -23.658 4.332 10.958 1.00 98.12 176 GLN A CA 1
ATOM 1349 C C . GLN A 1 176 ? -23.974 5.508 10.020 1.00 98.12 176 GLN A C 1
ATOM 1351 O O . GLN A 1 176 ? -25.020 5.479 9.369 1.00 98.12 176 GLN A O 1
ATOM 1356 N N . GLY A 1 177 ? -23.119 6.529 9.936 1.00 97.75 177 GLY A N 1
ATOM 1357 C CA . GLY A 1 177 ? -23.284 7.629 8.987 1.00 97.75 177 GLY A CA 1
ATOM 1358 C C . GLY A 1 177 ? -22.990 7.221 7.539 1.00 97.75 177 GLY A C 1
ATOM 1359 O O . GLY A 1 177 ? -22.458 6.147 7.277 1.00 97.75 177 GLY A O 1
ATOM 1360 N N . THR A 1 178 ? -23.347 8.088 6.591 1.00 98.00 178 THR A N 1
ATOM 1361 C CA . THR A 1 178 ? -23.161 7.861 5.147 1.00 98.00 178 THR A CA 1
ATOM 1362 C C . THR A 1 178 ? -21.685 7.830 4.734 1.00 98.00 178 THR A C 1
ATOM 1364 O O . THR A 1 178 ? -20.889 8.551 5.331 1.00 98.00 178 THR A O 1
ATOM 1367 N N . PRO A 1 179 ? -21.301 7.094 3.672 1.00 98.12 179 PRO A N 1
ATOM 1368 C CA . PRO A 1 179 ? -19.919 7.060 3.198 1.00 98.12 179 PRO A CA 1
ATOM 1369 C C . PRO A 1 179 ? -19.365 8.458 2.913 1.00 98.12 179 PRO A C 1
ATOM 1371 O O . PRO A 1 179 ? -20.007 9.263 2.239 1.00 98.12 179 PRO A O 1
ATOM 1374 N N . GLY A 1 180 ? -18.166 8.740 3.417 1.00 96.56 180 GLY A N 1
ATOM 1375 C CA . GLY A 1 180 ? -17.559 10.064 3.342 1.00 96.56 180 GLY A CA 1
ATOM 1376 C C . GLY A 1 180 ? -16.251 10.149 4.121 1.00 96.56 180 GLY A C 1
ATOM 1377 O O . GLY A 1 180 ? -15.642 9.131 4.451 1.00 96.56 180 GLY A O 1
ATOM 1378 N N . VAL A 1 181 ? -15.818 11.377 4.405 1.00 97.38 181 VAL A N 1
ATOM 1379 C CA . VAL A 1 181 ? -14.585 11.651 5.152 1.00 97.38 181 VAL A CA 1
ATOM 1380 C C . VAL A 1 181 ? -14.920 11.895 6.618 1.00 97.38 181 VAL A C 1
ATOM 1382 O O . VAL A 1 181 ? -15.773 12.721 6.937 1.00 97.38 181 VAL A O 1
ATOM 1385 N N . TYR A 1 182 ? -14.213 11.191 7.499 1.00 97.06 182 TYR A N 1
ATOM 1386 C CA . TYR A 1 182 ? -14.360 11.278 8.948 1.00 97.06 182 TYR A CA 1
ATOM 1387 C C . TYR A 1 182 ? -13.015 11.609 9.590 1.00 97.06 182 TYR A C 1
ATOM 1389 O O . TYR A 1 182 ? -11.970 11.152 9.129 1.00 97.06 182 TYR A O 1
ATOM 1397 N N . THR A 1 183 ? -13.054 12.358 10.691 1.00 95.94 183 THR A N 1
ATOM 1398 C CA . THR A 1 183 ? -11.864 12.739 11.460 1.00 95.94 183 THR A CA 1
ATOM 1399 C C . THR A 1 183 ? -11.964 12.175 12.870 1.00 95.94 183 THR A C 1
ATOM 1401 O O . THR A 1 183 ? -12.963 12.393 13.552 1.00 95.94 183 THR A O 1
ATOM 1404 N N . LEU A 1 184 ? -10.915 11.485 13.326 1.00 94.75 184 LEU A N 1
ATOM 1405 C CA . LEU A 1 184 ? -10.805 10.963 14.688 1.00 94.75 184 LEU A CA 1
ATOM 1406 C C . LEU A 1 184 ? -9.657 11.656 15.430 1.00 94.75 184 LEU A C 1
ATOM 1408 O O . LEU A 1 184 ? -8.485 11.333 15.230 1.00 94.75 184 LEU A O 1
ATOM 1412 N N . THR A 1 185 ? -9.996 12.583 16.324 1.00 93.44 185 THR A N 1
ATOM 1413 C CA . THR A 1 185 ? -9.018 13.319 17.136 1.00 93.44 185 THR A CA 1
ATOM 1414 C C . THR A 1 185 ? -8.924 12.707 18.525 1.00 93.44 185 THR A C 1
ATOM 1416 O O . THR A 1 185 ? -9.779 12.932 19.375 1.00 93.44 185 THR A O 1
ATOM 1419 N N . VAL A 1 186 ? -7.878 11.919 18.764 1.00 92.06 186 VAL A N 1
ATOM 1420 C CA . VAL A 1 186 ? -7.666 11.220 20.039 1.00 92.06 186 VAL A CA 1
ATOM 1421 C C . VAL A 1 186 ? -6.167 11.223 20.370 1.00 92.06 186 VAL A C 1
ATOM 1423 O O . VAL A 1 186 ? -5.354 10.927 19.486 1.00 92.06 186 VAL A O 1
ATOM 1426 N N . PRO A 1 187 ? -5.748 11.516 21.615 1.00 88.75 187 PRO A N 1
ATOM 1427 C CA . PRO A 1 187 ? -4.335 11.505 21.995 1.00 88.75 187 PRO A CA 1
ATOM 1428 C C . PRO A 1 187 ? -3.710 10.104 21.890 1.00 88.75 187 PRO A C 1
ATOM 1430 O O . PRO A 1 187 ? -4.389 9.079 21.751 1.00 88.75 187 PRO A O 1
ATOM 1433 N N . THR A 1 188 ? -2.380 10.027 21.884 1.00 87.50 188 THR A N 1
ATOM 1434 C CA . THR A 1 188 ? -1.668 8.738 21.937 1.00 87.50 188 THR A CA 1
ATOM 1435 C C . THR A 1 188 ? -2.061 7.971 23.199 1.00 87.50 188 THR A C 1
ATOM 1437 O O . THR A 1 188 ? -2.300 8.563 24.245 1.00 87.50 188 THR A O 1
ATOM 1440 N N . GLY A 1 189 ? -2.233 6.653 23.078 1.00 85.19 189 GLY A N 1
ATOM 1441 C CA . GLY A 1 189 ? -2.776 5.819 24.155 1.00 85.19 189 GLY A CA 1
ATOM 1442 C C . GLY A 1 189 ? -4.297 5.917 24.351 1.00 85.19 189 GLY A C 1
ATOM 1443 O O . GLY A 1 189 ? -4.844 5.136 25.124 1.00 85.19 189 GLY A O 1
ATOM 1444 N N . GLY A 1 190 ? -5.011 6.795 23.639 1.00 87.50 190 GLY A N 1
ATOM 1445 C CA . GLY A 1 190 ? -6.470 6.948 23.752 1.00 87.50 190 GLY A CA 1
ATOM 1446 C C . GLY A 1 190 ? -7.314 5.922 22.979 1.00 87.50 190 GLY A C 1
ATOM 1447 O O . GLY A 1 190 ? -8.527 6.059 22.932 1.00 87.50 190 GLY A O 1
ATOM 1448 N N . GLY A 1 191 ? -6.701 4.903 22.365 1.00 90.44 191 GLY A N 1
ATOM 1449 C CA . GLY A 1 191 ? -7.435 3.826 21.678 1.00 90.44 191 GLY A CA 1
ATOM 1450 C C . GLY A 1 191 ? -7.730 4.051 20.189 1.00 90.44 191 GLY A C 1
ATOM 1451 O O . GLY A 1 191 ? -8.530 3.315 19.628 1.00 90.44 191 GLY A O 1
ATOM 1452 N N . LYS A 1 192 ? -7.062 5.011 19.526 1.00 93.50 192 LYS A N 1
ATOM 1453 C CA . LYS A 1 192 ? -7.246 5.327 18.090 1.00 93.50 192 LYS A CA 1
ATOM 1454 C C . LYS A 1 192 ? -7.334 4.106 17.179 1.00 93.50 192 LYS A C 1
ATOM 1456 O O . LYS A 1 192 ? -8.247 4.024 16.371 1.00 93.50 192 LYS A O 1
ATOM 1461 N N . THR A 1 193 ? -6.379 3.188 17.299 1.00 92.81 193 THR A N 1
ATOM 1462 C CA . THR A 1 193 ? -6.255 2.048 16.386 1.00 92.81 193 THR A CA 1
ATOM 1463 C C . THR A 1 193 ? -7.464 1.122 16.478 1.00 92.81 193 THR A C 1
ATOM 1465 O O . THR A 1 193 ? -8.094 0.837 15.466 1.00 92.81 193 THR A O 1
ATOM 1468 N N . LEU A 1 194 ? -7.831 0.699 17.691 1.00 95.00 194 LEU A N 1
ATOM 1469 C CA . LEU A 1 194 ? -8.954 -0.218 17.900 1.00 95.00 194 LEU A CA 1
ATOM 1470 C C . LEU A 1 194 ? -10.296 0.469 17.644 1.00 95.00 194 LEU A C 1
ATOM 1472 O O . LEU A 1 194 ? -11.141 -0.093 16.958 1.00 95.00 194 LEU A O 1
ATOM 1476 N N . SER A 1 195 ? -10.486 1.701 18.119 1.00 96.44 195 SER A N 1
ATOM 1477 C CA . SER A 1 195 ? -11.732 2.436 17.875 1.00 96.44 195 SER A CA 1
ATOM 1478 C C . SER A 1 195 ? -11.916 2.782 16.393 1.00 96.44 195 SER A C 1
ATOM 1480 O O . SER A 1 195 ? -13.019 2.663 15.866 1.00 96.44 195 SER A O 1
ATOM 1482 N N . GLY A 1 196 ? -10.836 3.129 15.687 1.00 96.69 196 GLY A N 1
ATOM 1483 C CA . GLY A 1 196 ? -10.850 3.331 14.238 1.00 96.69 196 GLY A CA 1
ATOM 1484 C C . GLY A 1 196 ? -11.139 2.044 13.461 1.00 96.69 196 GLY A C 1
ATOM 1485 O O . GLY A 1 196 ? -11.910 2.075 12.505 1.00 96.69 196 GLY A O 1
ATOM 1486 N N . MET A 1 197 ? -10.598 0.900 13.896 1.00 97.38 197 MET A N 1
ATOM 1487 C CA . MET A 1 197 ? -10.924 -0.404 13.306 1.00 97.38 197 MET A CA 1
ATOM 1488 C C . MET A 1 197 ? -12.392 -0.786 13.541 1.00 97.38 197 MET A C 1
ATOM 1490 O O . MET A 1 197 ? -13.047 -1.269 12.621 1.00 97.38 197 MET A O 1
ATOM 1494 N N . ALA A 1 198 ? -12.938 -0.500 14.729 1.00 98.00 198 ALA A N 1
ATOM 1495 C CA . ALA A 1 198 ? -14.358 -0.699 15.021 1.00 98.00 198 ALA A CA 1
ATOM 1496 C C . ALA A 1 198 ? -15.244 0.109 14.062 1.00 98.00 198 ALA A C 1
ATOM 1498 O O . ALA A 1 198 ? -16.182 -0.441 13.487 1.00 98.00 198 ALA A O 1
ATOM 1499 N N . PHE A 1 199 ? -14.904 1.386 13.836 1.00 98.44 199 PHE A N 1
ATOM 1500 C CA . PHE A 1 199 ? -15.574 2.208 12.828 1.00 98.44 199 PHE A CA 1
ATOM 1501 C C . PHE A 1 199 ? -15.479 1.568 11.439 1.00 98.44 199 PHE A C 1
ATOM 1503 O O . PHE A 1 199 ? -16.493 1.401 10.764 1.00 98.44 199 PHE A O 1
ATOM 1510 N N . ALA A 1 200 ? -14.270 1.189 11.018 1.00 98.06 200 ALA A N 1
ATOM 1511 C CA . ALA A 1 200 ? -14.024 0.678 9.677 1.00 98.06 200 ALA A CA 1
ATOM 1512 C C . ALA A 1 200 ? -14.793 -0.622 9.399 1.00 98.06 200 ALA A C 1
ATOM 1514 O O . ALA A 1 200 ? -15.410 -0.734 8.344 1.00 98.06 200 ALA A O 1
ATOM 1515 N N . LEU A 1 201 ? -14.809 -1.568 10.344 1.00 98.38 201 LEU A N 1
ATOM 1516 C CA . LEU A 1 201 ? -15.535 -2.836 10.218 1.00 98.38 201 LEU A CA 1
ATOM 1517 C C . LEU A 1 201 ? -17.050 -2.634 10.211 1.00 98.38 201 LEU A C 1
ATOM 1519 O O . LEU A 1 201 ? -17.735 -3.197 9.361 1.00 98.38 201 LEU A O 1
ATOM 1523 N N . GLU A 1 202 ? -17.589 -1.804 11.108 1.00 98.38 202 GLU A N 1
ATOM 1524 C CA . GLU A 1 202 ? -19.027 -1.508 11.114 1.00 98.38 202 GLU A CA 1
ATOM 1525 C C . GLU A 1 202 ? -19.483 -0.826 9.826 1.00 98.38 202 GLU A C 1
ATOM 1527 O O . GLU A 1 202 ? -20.488 -1.221 9.230 1.00 98.38 202 GLU A O 1
ATOM 1532 N N . HIS A 1 203 ? -18.714 0.157 9.361 1.00 98.44 203 HIS A N 1
ATOM 1533 C CA . HIS A 1 203 ? -19.009 0.879 8.133 1.00 98.44 203 HIS A CA 1
ATOM 1534 C C . HIS A 1 203 ? -18.863 -0.028 6.902 1.00 98.44 203 HIS A C 1
ATOM 1536 O O . HIS A 1 203 ? -19.687 0.024 5.987 1.00 98.44 203 HIS A O 1
ATOM 1542 N N . ALA A 1 204 ? -17.847 -0.899 6.888 1.00 98.00 204 ALA A N 1
ATOM 1543 C CA . ALA A 1 204 ? -17.624 -1.856 5.813 1.00 98.00 204 ALA A CA 1
ATOM 1544 C C . ALA A 1 204 ? -18.761 -2.873 5.700 1.00 98.00 204 ALA A C 1
ATOM 1546 O O . ALA A 1 204 ? -19.236 -3.114 4.594 1.00 98.00 204 ALA A O 1
ATOM 1547 N N . VAL A 1 205 ? -19.241 -3.414 6.822 1.00 98.19 205 VAL A N 1
ATOM 1548 C CA . VAL A 1 205 ? -20.394 -4.326 6.833 1.00 98.19 205 VAL A CA 1
ATOM 1549 C C . VAL A 1 205 ? -21.658 -3.614 6.352 1.00 98.19 205 VAL A C 1
ATOM 1551 O O . VAL A 1 205 ? -22.362 -4.138 5.495 1.00 98.19 205 VAL A O 1
ATOM 1554 N N . LYS A 1 206 ? -21.936 -2.402 6.849 1.00 98.06 206 LYS A N 1
ATOM 1555 C CA . LYS A 1 206 ? -23.153 -1.651 6.501 1.00 98.06 206 LYS A CA 1
ATOM 1556 C C . LYS A 1 206 ? -23.247 -1.279 5.021 1.00 98.06 206 LYS A C 1
ATOM 1558 O O . LYS A 1 206 ? -24.336 -1.294 4.457 1.00 98.06 206 LYS A O 1
ATOM 1563 N N . TYR A 1 207 ? -22.125 -0.889 4.423 1.00 98.12 207 TYR A N 1
ATOM 1564 C CA . TYR A 1 207 ? -22.061 -0.401 3.043 1.00 98.12 207 TYR A CA 1
ATOM 1565 C C . TYR A 1 207 ? -21.392 -1.394 2.089 1.00 98.12 207 TYR A C 1
ATOM 1567 O O . TYR A 1 207 ? -20.882 -0.974 1.047 1.00 98.12 207 TYR A O 1
ATOM 1575 N N . GLU A 1 208 ? -21.355 -2.676 2.472 1.00 96.81 208 GLU A N 1
ATOM 1576 C CA . GLU A 1 208 ? -20.856 -3.799 1.668 1.00 96.81 208 GLU A CA 1
ATOM 1577 C C . GLU A 1 208 ? -19.468 -3.534 1.055 1.00 96.81 208 GLU A C 1
ATOM 1579 O O . GLU A 1 208 ? -19.185 -3.823 -0.110 1.00 96.81 208 GLU A O 1
ATOM 1584 N N . LYS A 1 209 ? -18.569 -2.930 1.842 1.00 96.12 209 LYS A N 1
ATOM 1585 C CA . LYS A 1 209 ? -17.189 -2.690 1.410 1.00 96.12 209 LYS A CA 1
ATOM 1586 C C . LYS A 1 209 ? -16.415 -3.999 1.428 1.00 96.12 209 LYS A C 1
ATOM 1588 O O . LYS A 1 209 ? -16.564 -4.817 2.325 1.00 96.12 209 LYS A O 1
ATOM 1593 N N . GLN A 1 210 ? -15.533 -4.163 0.451 1.00 92.38 210 GLN A N 1
ATOM 1594 C CA . GLN A 1 210 ? -14.751 -5.391 0.299 1.00 92.38 210 GLN A CA 1
ATOM 1595 C C . GLN A 1 210 ? -13.412 -5.356 1.037 1.00 92.38 210 GLN A C 1
ATOM 1597 O O . GLN A 1 210 ? -12.820 -6.403 1.271 1.00 92.38 210 GLN A O 1
ATOM 1602 N N . ARG A 1 211 ? -12.889 -4.163 1.355 1.00 92.56 211 ARG A N 1
ATOM 1603 C CA . ARG A 1 211 ? -11.538 -3.994 1.910 1.00 92.56 211 ARG A CA 1
ATOM 1604 C C . ARG A 1 211 ? -11.476 -2.835 2.897 1.00 92.56 211 ARG A C 1
ATOM 1606 O O . ARG A 1 211 ? -12.098 -1.798 2.676 1.00 92.56 211 ARG A O 1
ATOM 1613 N N . ILE A 1 212 ? -10.661 -3.011 3.933 1.00 94.81 212 ILE A N 1
ATOM 1614 C CA . ILE A 1 212 ? -10.214 -1.954 4.844 1.00 94.81 212 ILE A CA 1
ATOM 1615 C C . ILE A 1 212 ? -8.713 -1.796 4.620 1.00 94.81 212 ILE A C 1
ATOM 1617 O O . ILE A 1 212 ? -7.966 -2.763 4.729 1.00 94.81 212 ILE A O 1
ATOM 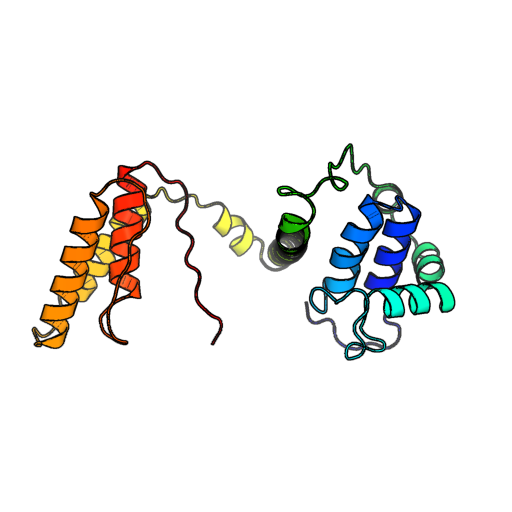1621 N N . ILE A 1 213 ? -8.279 -0.584 4.282 1.00 93.06 213 ILE A N 1
ATOM 1622 C CA . ILE A 1 213 ? -6.868 -0.268 4.053 1.00 93.06 213 ILE A CA 1
ATOM 1623 C C . ILE A 1 213 ? -6.414 0.632 5.195 1.00 93.06 213 ILE A C 1
ATOM 1625 O O . ILE A 1 213 ? -6.975 1.708 5.397 1.00 93.06 213 ILE A O 1
ATOM 1629 N N . VAL A 1 214 ? -5.403 0.188 5.937 1.00 90.94 214 VAL A N 1
ATOM 1630 C CA . VAL A 1 214 ? -4.819 0.951 7.042 1.00 90.94 214 VAL A CA 1
ATOM 1631 C C . VAL A 1 214 ? -3.435 1.427 6.619 1.00 90.94 214 VAL A C 1
ATOM 1633 O O . VAL A 1 214 ? -2.527 0.621 6.445 1.00 90.94 214 VAL A O 1
ATOM 1636 N N . ALA A 1 215 ? -3.273 2.738 6.450 1.00 89.06 215 ALA A N 1
ATOM 1637 C CA . ALA A 1 215 ? -1.972 3.350 6.209 1.00 89.06 215 ALA A CA 1
ATOM 1638 C C . ALA A 1 215 ? -1.346 3.745 7.551 1.00 89.06 215 ALA A C 1
ATOM 1640 O O . ALA A 1 215 ? -1.852 4.632 8.240 1.00 89.06 215 ALA A O 1
ATOM 1641 N N . ILE A 1 216 ? -0.257 3.075 7.925 1.00 82.19 216 ILE A N 1
ATOM 1642 C CA . ILE A 1 216 ? 0.511 3.372 9.137 1.00 82.19 216 ILE A CA 1
ATOM 1643 C C . ILE A 1 216 ? 1.853 3.952 8.680 1.00 82.19 216 ILE A C 1
ATOM 1645 O O . ILE A 1 216 ? 2.506 3.331 7.839 1.00 82.19 216 ILE A O 1
ATOM 1649 N N . PRO A 1 217 ? 2.270 5.136 9.162 1.00 73.62 217 PRO A N 1
ATOM 1650 C CA . PRO A 1 217 ? 3.598 5.645 8.852 1.00 73.62 217 PRO A CA 1
ATOM 1651 C C . PRO A 1 217 ? 4.652 4.665 9.379 1.00 73.62 217 PRO A C 1
ATOM 1653 O O . PRO A 1 217 ? 4.553 4.210 10.519 1.00 73.62 217 PRO A O 1
ATOM 1656 N N . TYR A 1 218 ? 5.645 4.341 8.550 1.00 58.59 218 TYR A N 1
ATOM 1657 C CA . TYR A 1 218 ? 6.824 3.604 8.997 1.00 58.59 218 TYR A CA 1
ATOM 1658 C C . TYR A 1 218 ? 7.527 4.431 10.081 1.00 58.59 218 TYR A C 1
ATOM 1660 O O . TYR A 1 218 ? 7.852 5.598 9.852 1.00 58.59 218 TYR A O 1
ATOM 1668 N N . THR A 1 219 ? 7.687 3.842 11.265 1.00 46.53 219 THR A N 1
ATOM 1669 C CA . THR A 1 219 ? 8.530 4.361 12.352 1.00 46.53 219 THR A CA 1
ATOM 1670 C C . THR A 1 219 ? 9.949 3.860 12.207 1.00 46.53 219 THR A C 1
ATOM 1672 O O . THR A 1 219 ? 10.076 2.650 11.908 1.00 46.53 219 THR A O 1
#

Secondary structure (DSSP, 8-state):
------TT---HHHHHHHHHHHH-TTHHHHHHHHHHHTTT-PPPSS-TTTGGGSHHHHHHHHHHTTHHHHHHTS---HHHHS----S--TTS-TTHHHHHHHHHHHHHHHHHHHHHHHHHHHH-HHHHHHTT----HHHHHHHHHHHHHHHHHT----HHHHHHHHHHHHHHHHHTSPSS-------TTS-HHHHHHHHHHHHHHHTT-S---------

Foldseek 3Di:
DDDDDDPPDQLVLLLQLLVLCVVPVQLSPLVNQLSNQLVPHGAAQDDPVCVCVHSVNSNVVCVVVVSNVVVVVDPDDPCVVDPCPDDDPSNAADVRPVRSVVSSVVVSVVVNVVVVLVVCCVPPVPVSVVVPDQDFLVNVLVVLVVVVVVVVPPDDPDPLVVQLVVLLVVLLVCLPDDDDDDDDDADPVSNCVSSPVNSQSNNCVVVVNRDDDDDDDDD

Radius of gyration: 24.41 Å; chains: 1; bounding box: 56×40×63 Å

Sequence (219 aa):
AHIEQGAGRVVHSEAGAVHAINWNRGAGQFLAYIIAGHHSGLPDWDKAEAGESSLSARLARARKERHLEEALDAKIPVEIKAPDFGILPLSKPPGGADGLHLWLRMLFSCLVDADFLDTERFMDPGLANAREFSWSMAELKVMFDNFMASMAEDVTPTPVNQQRAGILRDCRLAAQGTPGVYTLTVPTGGGKTLSGMAFALEHAVKYEKQRIIVAIPYT